Protein AF-A0A7S4D0J2-F1 (afdb_monomer_lite)

Sequence (202 aa):
MDMAGRRLRAVDLTTAPYPGFPTDLQPLFVLLNAVANGAGAITDTIFKDRFQVVPELQKMGADAVFDGAATVRVTGGTLSAACVSARDLRGAASLVIAACVATGVTTVTGLEHLHRGYGNFFECLSALGAQFAWVTHLETLGPPAAKCRGLPLQALLGKAEQCNGCAGRCRECGPGKWCDVRSGSVCGVTSMGRSPMDYCSL

Organism: NCBI:txid73025

Secondary structure (DSSP, 8-state):
---TT---B---EEB-STTSB-GGGHHHHHHHHHHSBSEEEEE-SS-GGG-THHHHHHHTT-EEEEETTTEEEEE----B--EEE--SHHHHHHHHHHHHHSBS--EEE-GGGGGGT-TTHHHHHHHTT---EEES-GGGSPSPGGG-SS--HHHHHTTTTS--SS----TTS-TT-----S-SS----------TT-EEE-

Foldseek 3Di:
DDCPPHFAAQEEAEADPPVGDHPLCQLQSLLSQQAGAAKYKYFYPPDQQPVPLVVQQVQQVWDWDDPPRGMIMTHYDAGAADEGEDDAQSSLLNVLVSQQRHDAKHKYHPCLRPVVPDDCSVVVVVVVPRDKDWDQDPVVDDDGPPPPPDDDPVVVVVVPPPDDDDDDDDPVDPPDDDDDPPDVDDPDDDDDDDDSRIIMMD

Radius of gyration: 20.65 Å; chains: 1; bounding box: 46×50×58 Å

pLDDT: mean 72.64, std 26.46, range [24.52, 97.12]

Structure (mmCIF, N/CA/C/O backbone):
data_AF-A0A7S4D0J2-F1
#
_entry.id   AF-A0A7S4D0J2-F1
#
loop_
_atom_site.group_PDB
_atom_site.id
_atom_site.type_symbol
_atom_site.label_atom_id
_atom_site.label_alt_id
_atom_site.label_comp_id
_atom_site.label_asym_id
_atom_site.label_entity_id
_atom_site.label_seq_id
_atom_site.pdbx_PDB_ins_code
_atom_site.Cartn_x
_atom_site.Cartn_y
_atom_site.Cartn_z
_atom_site.occupancy
_atom_site.B_iso_or_equiv
_atom_site.auth_seq_id
_atom_site.auth_comp_id
_atom_site.auth_asym_id
_atom_site.auth_atom_id
_atom_site.pdbx_PDB_model_num
ATOM 1 N N . MET A 1 1 ? -10.064 -19.314 -6.275 1.00 47.72 1 MET A N 1
ATOM 2 C CA . MET A 1 1 ? -9.220 -19.480 -5.074 1.00 47.72 1 MET A CA 1
ATOM 3 C C . MET A 1 1 ? -10.028 -18.999 -3.888 1.00 47.72 1 MET A C 1
ATOM 5 O O . MET A 1 1 ? -10.403 -17.837 -3.889 1.00 47.72 1 MET A O 1
ATOM 9 N N . ASP A 1 2 ? -10.344 -19.882 -2.944 1.00 63.34 2 ASP A N 1
ATOM 10 C CA . ASP A 1 2 ? -10.988 -19.497 -1.687 1.00 63.34 2 ASP A CA 1
ATOM 11 C C . ASP A 1 2 ? -9.905 -19.114 -0.664 1.00 63.34 2 ASP A C 1
ATOM 13 O O . ASP A 1 2 ? -8.988 -19.898 -0.393 1.00 63.34 2 ASP A O 1
ATOM 17 N N . MET A 1 3 ? -9.975 -17.880 -0.169 1.00 76.56 3 MET A N 1
ATOM 18 C CA . MET A 1 3 ? -9.058 -17.317 0.828 1.00 76.56 3 MET A CA 1
ATOM 19 C C . MET A 1 3 ? -9.707 -17.212 2.215 1.00 76.56 3 MET A C 1
ATOM 21 O O . MET A 1 3 ? -9.085 -16.682 3.137 1.00 76.56 3 MET A O 1
ATOM 25 N N . ALA A 1 4 ? -10.928 -17.732 2.394 1.00 75.00 4 ALA A N 1
ATOM 26 C CA . ALA A 1 4 ? -11.619 -17.722 3.674 1.00 75.00 4 ALA A CA 1
ATOM 27 C C . ALA A 1 4 ? -10.778 -18.409 4.765 1.00 75.00 4 ALA A C 1
ATOM 29 O O . ALA A 1 4 ? -10.304 -19.536 4.613 1.00 75.00 4 ALA A O 1
ATOM 30 N N . GLY A 1 5 ? -10.546 -17.694 5.871 1.00 76.31 5 GLY A N 1
ATOM 31 C CA . GLY A 1 5 ? -9.776 -18.187 7.018 1.00 76.31 5 GLY A CA 1
ATOM 32 C C . GLY A 1 5 ? -8.262 -18.315 6.798 1.00 76.31 5 GLY A C 1
ATOM 33 O O . GLY A 1 5 ? -7.563 -18.794 7.690 1.00 76.31 5 GLY A O 1
ATOM 34 N N . ARG A 1 6 ? -7.723 -17.887 5.648 1.00 84.50 6 ARG A N 1
ATOM 35 C CA . ARG A 1 6 ? -6.283 -17.942 5.353 1.00 84.50 6 ARG A CA 1
ATOM 36 C C . ARG A 1 6 ? -5.659 -16.558 5.452 1.00 84.50 6 ARG A C 1
ATOM 38 O O . ARG A 1 6 ? -6.189 -15.588 4.923 1.00 84.50 6 ARG A O 1
ATOM 45 N N . ARG A 1 7 ? -4.487 -16.474 6.085 1.00 84.94 7 ARG A N 1
ATOM 46 C CA . ARG A 1 7 ? -3.666 -15.260 6.033 1.00 84.94 7 ARG A CA 1
ATOM 47 C C . ARG A 1 7 ? -2.856 -15.218 4.744 1.00 84.94 7 ARG A C 1
ATOM 49 O O . ARG A 1 7 ? -2.325 -16.239 4.304 1.00 84.94 7 ARG A O 1
ATOM 56 N N . LEU A 1 8 ? -2.753 -14.022 4.175 1.00 90.56 8 LEU A N 1
ATOM 57 C CA . LEU A 1 8 ? -1.869 -13.734 3.053 1.00 90.56 8 LEU A CA 1
ATOM 58 C C . LEU A 1 8 ? -0.417 -14.041 3.438 1.00 90.56 8 LEU A C 1
ATOM 60 O O . LEU A 1 8 ? -0.049 -13.957 4.609 1.00 90.56 8 LEU A O 1
ATOM 64 N N . ARG A 1 9 ? 0.409 -14.402 2.457 1.00 93.31 9 ARG A N 1
ATOM 65 C CA . ARG A 1 9 ? 1.858 -14.558 2.630 1.00 93.31 9 ARG A CA 1
ATOM 66 C C . ARG A 1 9 ? 2.552 -13.448 1.864 1.00 93.31 9 ARG A C 1
ATOM 68 O O . ARG A 1 9 ? 2.136 -13.154 0.745 1.00 93.31 9 ARG A O 1
ATOM 75 N N . ALA A 1 10 ? 3.558 -12.841 2.485 1.00 96.06 10 ALA A N 1
ATOM 76 C CA . ALA A 1 10 ? 4.364 -11.831 1.825 1.00 96.06 10 ALA A CA 1
ATOM 77 C C . ALA A 1 10 ? 5.091 -12.453 0.625 1.00 96.06 10 ALA A C 1
ATOM 79 O O . ALA A 1 10 ? 5.428 -13.642 0.638 1.00 96.06 10 ALA A O 1
ATOM 80 N N . VAL A 1 11 ? 5.283 -11.654 -0.420 1.00 95.88 11 VAL A N 1
ATOM 81 C CA . VAL A 1 11 ? 5.904 -12.085 -1.674 1.00 95.88 11 VAL A CA 1
ATOM 82 C C . VAL A 1 11 ? 7.055 -11.168 -2.049 1.00 95.88 11 VAL A C 1
ATOM 84 O O . VAL A 1 11 ? 6.982 -9.952 -1.848 1.00 95.88 11 VAL A O 1
ATOM 87 N N . ASP A 1 12 ? 8.088 -11.766 -2.635 1.00 96.31 12 ASP A N 1
ATOM 88 C CA . ASP A 1 12 ? 9.162 -11.040 -3.298 1.00 96.31 12 ASP A CA 1
ATOM 89 C C . ASP A 1 12 ? 8.789 -10.794 -4.754 1.00 96.31 12 ASP A C 1
ATOM 91 O O . ASP A 1 12 ? 8.298 -11.692 -5.447 1.00 96.31 12 ASP A O 1
ATOM 95 N N . LEU A 1 13 ? 8.991 -9.565 -5.219 1.00 94.38 13 LEU A N 1
ATOM 96 C CA . LEU A 1 13 ? 8.503 -9.151 -6.518 1.00 94.38 13 LEU A CA 1
ATOM 97 C C . LEU A 1 13 ? 9.450 -8.157 -7.186 1.00 94.38 13 LEU A C 1
ATOM 99 O O . LEU A 1 13 ? 9.766 -7.114 -6.624 1.00 94.38 13 LEU A O 1
ATOM 103 N N . THR A 1 14 ? 9.823 -8.441 -8.433 1.00 94.94 14 THR A N 1
ATOM 104 C CA . THR A 1 14 ? 10.629 -7.538 -9.262 1.00 94.94 14 THR A CA 1
ATOM 105 C C . THR A 1 14 ? 9.840 -7.135 -10.502 1.00 94.94 14 THR A C 1
ATOM 107 O O . THR A 1 14 ? 9.379 -8.000 -11.251 1.00 94.94 14 THR A O 1
ATOM 110 N N . THR A 1 15 ? 9.664 -5.832 -10.727 1.00 93.94 15 THR A N 1
ATOM 111 C CA . THR A 1 15 ? 9.006 -5.324 -11.941 1.00 93.94 15 THR A CA 1
ATOM 112 C C . THR A 1 15 ? 9.911 -5.529 -13.155 1.00 93.94 15 THR A C 1
ATOM 114 O O . THR A 1 15 ? 11.139 -5.487 -13.045 1.00 93.94 15 THR A O 1
ATOM 117 N N . ALA A 1 16 ? 9.314 -5.755 -14.322 1.00 93.56 16 ALA A N 1
ATOM 118 C CA . ALA A 1 16 ? 10.038 -5.895 -15.582 1.00 93.56 16 ALA A CA 1
ATOM 119 C C . ALA A 1 16 ? 9.147 -5.482 -16.768 1.00 93.56 16 ALA A C 1
ATOM 121 O O . ALA A 1 16 ? 7.920 -5.463 -16.627 1.00 93.56 16 ALA A O 1
ATOM 122 N N . PRO A 1 17 ? 9.724 -5.155 -17.943 1.00 92.75 17 PRO A N 1
ATOM 123 C CA . PRO A 1 17 ? 8.934 -4.890 -19.141 1.00 92.75 17 PRO A CA 1
ATOM 124 C C . PRO A 1 17 ? 8.069 -6.097 -19.507 1.00 92.75 17 PRO A C 1
ATOM 126 O O . PRO A 1 17 ? 8.414 -7.234 -19.178 1.00 92.75 17 PRO A O 1
ATOM 129 N N . TYR A 1 18 ? 6.967 -5.858 -20.220 1.00 90.38 18 TYR A N 1
ATOM 130 C CA . TYR A 1 18 ? 6.083 -6.925 -20.692 1.00 90.38 18 TYR A CA 1
ATOM 131 C C . TYR A 1 18 ? 6.890 -8.027 -21.411 1.00 90.38 18 TYR A C 1
ATOM 133 O O . TYR A 1 18 ? 7.702 -7.690 -22.278 1.00 90.38 18 TYR A O 1
ATOM 141 N N . PRO A 1 19 ? 6.706 -9.322 -21.073 1.00 92.38 19 PRO A N 1
ATOM 142 C CA . PRO A 1 19 ? 5.615 -9.942 -20.296 1.00 92.38 19 PRO A CA 1
ATOM 143 C C . PRO A 1 19 ? 5.847 -10.050 -18.774 1.00 92.38 19 PRO A C 1
ATOM 145 O O . PRO A 1 19 ? 5.134 -10.784 -18.092 1.00 92.38 19 PRO A O 1
ATOM 148 N N . GLY A 1 20 ? 6.854 -9.360 -18.240 1.00 92.12 20 GLY A N 1
ATOM 149 C CA . GLY A 1 20 ? 7.156 -9.321 -16.813 1.00 92.12 20 GLY A CA 1
ATOM 150 C C . GLY A 1 20 ? 6.121 -8.570 -15.970 1.00 92.12 20 GLY A C 1
ATOM 151 O O . GLY A 1 20 ? 5.089 -8.105 -16.459 1.00 92.12 20 GLY A O 1
ATOM 152 N N . PHE A 1 21 ? 6.393 -8.461 -14.667 1.00 92.81 21 PHE A N 1
ATOM 153 C CA . PHE A 1 21 ? 5.438 -7.863 -13.742 1.00 92.81 21 PHE A CA 1
ATOM 154 C C . PHE A 1 21 ? 5.325 -6.338 -13.931 1.00 92.81 21 PHE A C 1
ATOM 156 O O . PHE A 1 21 ? 6.346 -5.641 -13.900 1.00 92.81 21 PHE A O 1
ATOM 163 N N . PRO A 1 22 ? 4.103 -5.790 -14.066 1.00 92.88 22 PRO A N 1
ATOM 164 C CA . PRO A 1 22 ? 3.905 -4.376 -14.351 1.00 92.88 22 PRO A CA 1
ATOM 165 C C . PRO A 1 22 ? 4.163 -3.489 -13.126 1.00 92.88 22 PRO A C 1
ATOM 167 O O . PRO A 1 22 ? 3.576 -3.675 -12.060 1.00 92.88 22 PRO A O 1
ATOM 170 N N . THR A 1 23 ? 4.954 -2.433 -13.322 1.00 90.69 23 THR A N 1
ATOM 171 C CA . THR A 1 23 ? 5.187 -1.356 -12.333 1.00 90.69 23 THR A CA 1
ATOM 172 C C . THR A 1 23 ? 3.888 -0.726 -11.804 1.00 90.69 23 THR A C 1
ATOM 174 O O . THR A 1 23 ? 3.823 -0.299 -10.659 1.00 90.69 23 THR A O 1
ATOM 177 N N . ASP A 1 24 ? 2.797 -0.728 -12.576 1.00 90.94 24 ASP A N 1
ATOM 178 C CA . ASP A 1 24 ? 1.524 -0.138 -12.140 1.00 90.94 24 ASP A CA 1
ATOM 179 C C . ASP A 1 24 ? 0.846 -0.872 -10.977 1.00 90.94 24 ASP A C 1
ATOM 181 O O . ASP A 1 24 ? 0.039 -0.270 -10.267 1.00 90.94 24 ASP A O 1
ATOM 185 N N . LEU A 1 25 ? 1.145 -2.160 -10.784 1.00 92.00 25 LEU A N 1
ATOM 186 C CA . LEU A 1 25 ? 0.567 -2.961 -9.702 1.00 92.00 25 LEU A CA 1
ATOM 187 C C . LEU A 1 25 ? 1.423 -2.943 -8.432 1.00 92.00 25 LEU A C 1
ATOM 189 O O . LEU A 1 25 ? 0.946 -3.356 -7.377 1.00 92.00 25 LEU A O 1
ATOM 193 N N . GLN A 1 26 ? 2.653 -2.434 -8.502 1.00 93.38 26 GLN A N 1
ATOM 194 C CA . GLN A 1 26 ? 3.587 -2.404 -7.378 1.00 93.38 26 GLN A CA 1
ATOM 195 C C . GLN A 1 26 ? 2.991 -1.778 -6.094 1.00 93.38 26 GLN A C 1
ATOM 197 O O . GLN A 1 26 ? 3.134 -2.408 -5.043 1.00 93.38 26 GLN A O 1
ATOM 202 N N . PRO A 1 27 ? 2.267 -0.634 -6.122 1.00 93.62 27 PRO A N 1
ATOM 203 C CA . PRO A 1 27 ? 1.702 -0.036 -4.906 1.00 93.62 27 PRO A CA 1
ATOM 204 C C . PRO A 1 27 ? 0.732 -0.962 -4.161 1.00 93.62 27 PRO A C 1
ATOM 206 O O . PRO A 1 27 ? 0.767 -1.048 -2.936 1.00 93.62 27 PRO A O 1
ATOM 209 N N . LEU A 1 28 ? -0.081 -1.720 -4.903 1.00 94.62 28 LEU A N 1
ATOM 210 C CA . LEU A 1 28 ? -1.038 -2.671 -4.332 1.00 94.62 28 LEU A CA 1
ATOM 211 C C . LEU A 1 28 ? -0.334 -3.862 -3.676 1.00 94.62 28 LEU A C 1
ATOM 213 O O . LEU A 1 28 ? -0.792 -4.355 -2.649 1.00 94.62 28 LEU A O 1
ATOM 217 N N . PHE A 1 29 ? 0.791 -4.311 -4.235 1.00 95.38 29 PHE A N 1
ATOM 218 C CA . PHE A 1 29 ? 1.585 -5.390 -3.645 1.00 95.38 29 PHE A CA 1
ATOM 219 C C . PHE A 1 29 ? 2.370 -4.933 -2.411 1.00 95.38 29 PHE A C 1
ATOM 221 O O . PHE A 1 29 ? 2.554 -5.725 -1.490 1.00 95.38 29 PHE A O 1
ATOM 228 N N . VAL A 1 30 ? 2.769 -3.658 -2.334 1.00 95.75 30 VAL A N 1
ATOM 229 C CA . VAL A 1 30 ? 3.326 -3.087 -1.093 1.00 95.75 30 VAL A CA 1
ATOM 230 C C . VAL A 1 30 ? 2.293 -3.163 0.023 1.00 95.75 30 VAL A C 1
ATOM 232 O O . VAL A 1 30 ? 2.606 -3.653 1.107 1.00 95.75 30 VAL A O 1
ATOM 235 N N . LEU A 1 31 ? 1.054 -2.744 -0.250 1.00 96.31 31 LEU A N 1
ATOM 236 C CA . LEU A 1 31 ? -0.041 -2.891 0.705 1.00 96.31 31 LEU A CA 1
ATOM 237 C C . LEU A 1 31 ? -0.292 -4.360 1.062 1.00 96.31 31 LEU A C 1
ATOM 239 O O . LEU A 1 31 ? -0.436 -4.681 2.238 1.00 96.31 31 LEU A O 1
ATOM 243 N N . LEU A 1 32 ? -0.325 -5.251 0.066 1.00 95.62 32 LEU A N 1
ATOM 244 C CA . LEU A 1 32 ? -0.504 -6.686 0.286 1.00 95.62 32 LEU A CA 1
ATOM 245 C C . LEU A 1 32 ? 0.532 -7.220 1.281 1.00 95.62 32 LEU A C 1
ATOM 247 O O . LEU A 1 32 ? 0.157 -7.866 2.257 1.00 95.62 32 LEU A O 1
ATOM 251 N N . ASN A 1 33 ? 1.815 -6.915 1.066 1.00 96.62 33 ASN A N 1
ATOM 252 C CA . ASN A 1 33 ? 2.892 -7.330 1.960 1.00 96.62 33 ASN A CA 1
ATOM 253 C C . ASN A 1 33 ? 2.751 -6.705 3.355 1.00 96.62 33 ASN A C 1
ATOM 255 O O . ASN A 1 33 ? 3.005 -7.395 4.337 1.00 96.62 33 ASN A O 1
ATOM 259 N N . ALA A 1 34 ? 2.275 -5.459 3.461 1.00 96.44 34 ALA A N 1
ATOM 260 C CA . ALA A 1 34 ? 2.066 -4.781 4.743 1.00 96.44 34 ALA A CA 1
ATOM 261 C C . ALA A 1 34 ? 1.002 -5.453 5.632 1.00 96.44 34 ALA A C 1
ATOM 263 O O . ALA A 1 34 ? 1.059 -5.318 6.852 1.00 96.44 34 ALA A O 1
ATOM 264 N N . VAL A 1 35 ? 0.056 -6.199 5.049 1.00 94.69 35 VAL A N 1
ATOM 265 C CA . VAL A 1 35 ? -0.995 -6.934 5.786 1.00 94.69 35 VAL A CA 1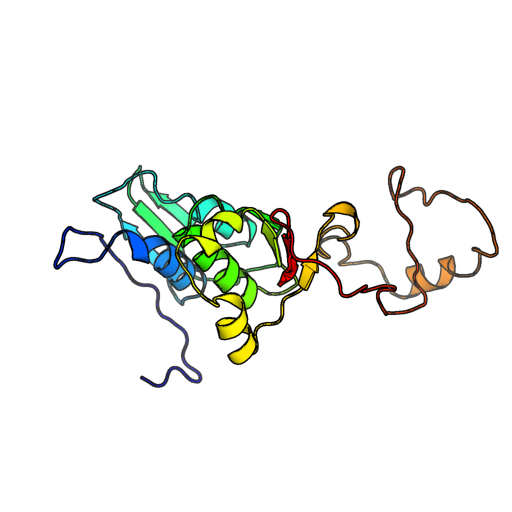
ATOM 266 C C . VAL A 1 35 ? -0.811 -8.457 5.765 1.00 94.69 35 VAL A C 1
ATOM 268 O O . VAL A 1 35 ? -1.617 -9.199 6.334 1.00 94.69 35 VAL A O 1
ATOM 271 N N . ALA A 1 36 ? 0.225 -8.952 5.085 1.00 94.69 36 ALA A N 1
ATOM 272 C CA . ALA A 1 36 ? 0.499 -10.377 4.952 1.00 94.69 36 ALA A CA 1
ATOM 273 C C . ALA A 1 36 ? 1.259 -10.952 6.159 1.00 94.69 36 ALA A C 1
ATOM 275 O O . ALA A 1 36 ? 1.584 -10.265 7.117 1.00 94.69 36 ALA A O 1
ATOM 276 N N . ASN A 1 37 ? 1.517 -12.258 6.145 1.00 94.12 37 ASN A N 1
ATOM 277 C CA . ASN A 1 37 ? 2.418 -12.915 7.083 1.00 94.12 37 ASN A CA 1
ATOM 278 C C . ASN A 1 37 ? 3.825 -13.025 6.477 1.00 94.12 37 ASN A C 1
ATOM 280 O O . ASN A 1 37 ? 3.965 -13.478 5.336 1.00 94.12 37 ASN A O 1
ATOM 284 N N . GLY A 1 38 ? 4.845 -12.688 7.264 1.00 94.56 38 GLY A N 1
ATOM 285 C CA . GLY A 1 38 ? 6.250 -12.690 6.858 1.00 94.56 38 GLY A CA 1
ATOM 286 C C . GLY A 1 38 ? 6.730 -11.334 6.343 1.00 94.56 38 GLY A C 1
ATOM 287 O O . GLY A 1 38 ? 6.059 -10.318 6.508 1.00 94.56 38 GLY A O 1
ATOM 288 N N . ALA A 1 39 ? 7.906 -11.336 5.724 1.00 95.69 39 ALA A N 1
ATOM 289 C CA . ALA A 1 39 ? 8.491 -10.174 5.067 1.00 95.69 39 ALA A CA 1
ATOM 290 C C . ALA A 1 39 ? 8.664 -10.461 3.574 1.00 95.69 39 ALA A C 1
ATOM 292 O O . ALA A 1 39 ? 8.904 -11.607 3.193 1.00 95.69 39 ALA A O 1
ATOM 293 N N . GLY A 1 40 ? 8.536 -9.426 2.751 1.00 96.12 40 GLY A N 1
ATOM 294 C CA . GLY A 1 40 ? 8.759 -9.499 1.310 1.00 96.12 40 GLY A CA 1
ATOM 295 C C . GLY A 1 40 ? 9.420 -8.230 0.789 1.00 96.12 40 GLY A C 1
ATOM 296 O O . GLY A 1 40 ? 9.319 -7.162 1.399 1.00 96.12 40 GLY A O 1
ATOM 297 N N . ALA A 1 41 ? 10.107 -8.340 -0.336 1.00 96.06 41 ALA A N 1
ATOM 298 C CA . ALA A 1 41 ? 10.788 -7.242 -0.999 1.00 96.06 41 ALA A CA 1
ATOM 299 C C . ALA A 1 41 ? 10.143 -6.945 -2.351 1.00 96.06 41 ALA A C 1
ATOM 301 O O . ALA A 1 41 ? 9.886 -7.847 -3.143 1.00 96.06 41 ALA A O 1
ATOM 302 N N . ILE A 1 42 ? 9.906 -5.668 -2.637 1.00 95.62 42 ILE A N 1
ATOM 303 C CA . ILE A 1 42 ? 9.412 -5.235 -3.939 1.00 95.62 42 ILE A CA 1
ATOM 304 C C . ILE A 1 42 ? 10.441 -4.316 -4.576 1.00 95.62 42 ILE A C 1
ATOM 306 O O . ILE A 1 42 ? 10.749 -3.260 -4.026 1.00 95.62 42 ILE A O 1
ATOM 310 N N . THR A 1 43 ? 10.952 -4.719 -5.735 1.00 94.75 43 THR A N 1
ATOM 311 C CA . THR A 1 43 ? 11.957 -3.998 -6.516 1.00 94.75 43 THR A CA 1
ATOM 312 C C . THR A 1 43 ? 11.340 -3.478 -7.810 1.00 94.75 43 THR A C 1
ATOM 314 O O . THR A 1 43 ? 10.883 -4.266 -8.639 1.00 94.75 43 THR A O 1
ATOM 317 N N . ASP A 1 44 ? 11.354 -2.161 -8.021 1.00 92.50 44 ASP A N 1
ATOM 318 C CA . ASP A 1 44 ? 10.948 -1.551 -9.288 1.00 92.50 44 ASP A CA 1
ATOM 319 C C . ASP A 1 44 ? 12.168 -1.232 -10.168 1.00 92.50 44 ASP A C 1
ATOM 321 O O . ASP A 1 44 ? 12.976 -0.354 -9.858 1.00 92.50 44 ASP A O 1
ATOM 325 N N . THR A 1 45 ? 12.313 -1.951 -11.284 1.00 89.50 45 THR A N 1
ATOM 326 C CA . THR A 1 45 ? 13.406 -1.742 -12.246 1.00 89.50 45 THR A CA 1
ATOM 327 C C . THR A 1 45 ? 13.099 -0.671 -13.293 1.00 89.50 45 THR A C 1
ATOM 329 O O . THR A 1 45 ? 14.024 -0.192 -13.951 1.00 89.50 45 THR A O 1
ATOM 332 N N . ILE A 1 46 ? 11.830 -0.271 -13.435 1.00 87.69 46 ILE A N 1
ATOM 333 C CA . ILE A 1 46 ? 11.364 0.663 -14.466 1.00 87.69 46 ILE A CA 1
ATOM 334 C C . ILE A 1 46 ? 11.317 2.090 -13.915 1.00 87.69 46 ILE A C 1
ATOM 336 O O . ILE A 1 46 ? 11.886 2.998 -14.518 1.00 87.69 46 ILE A O 1
ATOM 340 N N . PHE A 1 47 ? 10.684 2.290 -12.754 1.00 81.06 47 PHE A N 1
ATOM 341 C CA . PHE A 1 47 ? 10.529 3.607 -12.126 1.00 81.06 47 PHE A CA 1
ATOM 342 C C . PHE A 1 47 ? 10.946 3.577 -10.657 1.00 81.06 47 PHE A C 1
ATOM 344 O O . PHE A 1 47 ? 10.181 3.191 -9.779 1.00 81.06 47 PHE A O 1
ATOM 351 N N . LYS A 1 48 ? 12.165 4.044 -10.384 1.00 72.50 48 LYS A N 1
ATOM 352 C CA . LYS A 1 48 ? 12.771 3.966 -9.046 1.00 72.50 48 LYS A CA 1
ATOM 353 C C . LYS A 1 48 ? 12.085 4.891 -8.026 1.00 72.50 48 LYS A C 1
ATOM 355 O O . LYS A 1 48 ? 11.895 4.506 -6.882 1.00 72.50 48 LYS A O 1
ATOM 360 N N . ASP A 1 49 ? 11.585 6.050 -8.454 1.00 75.06 49 ASP A N 1
ATOM 361 C CA . ASP A 1 49 ? 10.990 7.058 -7.554 1.00 75.06 49 ASP A CA 1
ATOM 362 C C . ASP A 1 49 ? 9.480 6.866 -7.274 1.00 75.06 49 ASP A C 1
ATOM 364 O O . ASP A 1 49 ? 8.807 7.767 -6.758 1.00 75.06 49 ASP A O 1
ATOM 368 N N . ARG A 1 50 ? 8.910 5.696 -7.610 1.00 80.00 50 ARG A N 1
ATOM 369 C CA . ARG A 1 50 ? 7.451 5.460 -7.604 1.00 80.00 50 ARG A CA 1
ATOM 370 C C . ARG A 1 50 ? 6.874 4.965 -6.270 1.00 80.00 50 ARG A C 1
ATOM 372 O O . ARG A 1 50 ? 5.664 4.826 -6.126 1.00 80.00 50 ARG A O 1
ATOM 379 N N . PHE A 1 51 ? 7.699 4.791 -5.244 1.00 85.81 51 PHE A N 1
ATOM 380 C CA . PHE A 1 51 ? 7.277 4.323 -3.917 1.00 85.81 51 PHE A CA 1
ATOM 381 C C . PHE A 1 51 ? 6.630 5.412 -3.031 1.00 85.81 51 PHE A C 1
ATOM 383 O O . PHE A 1 51 ? 6.762 5.394 -1.809 1.00 85.81 51 PHE A O 1
ATOM 390 N N . GLN A 1 52 ? 5.886 6.354 -3.619 1.00 89.06 52 GLN A N 1
ATOM 391 C CA . GLN A 1 52 ? 5.248 7.470 -2.895 1.00 89.06 52 GLN A CA 1
ATOM 392 C C . GLN A 1 52 ? 4.161 7.016 -1.908 1.00 89.06 52 GLN A C 1
ATOM 394 O O . GLN A 1 52 ? 3.840 7.738 -0.969 1.00 89.06 52 GLN A O 1
ATOM 399 N N . VAL A 1 53 ? 3.621 5.808 -2.092 1.00 92.88 53 VAL A N 1
ATOM 400 C CA . VAL A 1 53 ? 2.652 5.183 -1.179 1.00 92.88 53 VAL A CA 1
ATOM 401 C C . VAL A 1 53 ? 3.289 4.733 0.144 1.00 92.88 53 VAL A C 1
ATOM 403 O O . VAL A 1 53 ? 2.609 4.670 1.166 1.00 92.88 53 VAL A O 1
ATOM 406 N N . VAL A 1 54 ? 4.593 4.428 0.148 1.00 94.69 54 VAL A N 1
ATOM 407 C CA . VAL A 1 54 ? 5.281 3.813 1.296 1.00 94.69 54 VAL A CA 1
ATOM 408 C C . VAL A 1 54 ? 5.270 4.728 2.529 1.00 94.69 54 VAL A C 1
ATOM 410 O O . VAL A 1 54 ? 4.855 4.250 3.584 1.00 94.69 54 VAL A O 1
ATOM 413 N N . PRO A 1 55 ? 5.620 6.029 2.441 1.00 95.00 55 PRO A N 1
ATOM 414 C CA . PRO A 1 55 ? 5.552 6.928 3.595 1.00 95.00 55 PRO A CA 1
ATOM 415 C C . PRO A 1 55 ? 4.149 7.061 4.198 1.00 95.00 55 PRO A C 1
ATOM 417 O O . PRO A 1 55 ? 4.001 7.220 5.406 1.00 95.00 55 PRO A O 1
ATOM 420 N N . GLU A 1 56 ? 3.103 6.990 3.376 1.00 95.56 56 GLU A N 1
ATOM 421 C CA . GLU A 1 56 ? 1.719 7.080 3.847 1.00 95.56 56 GLU A CA 1
ATOM 422 C C . GLU A 1 56 ? 1.279 5.783 4.543 1.00 95.56 56 GLU A C 1
ATOM 424 O O . GLU A 1 56 ? 0.646 5.834 5.595 1.00 95.56 56 GLU A O 1
ATOM 429 N N . LEU A 1 57 ? 1.700 4.619 4.039 1.00 95.69 57 LEU A N 1
ATOM 430 C CA . LEU A 1 57 ? 1.500 3.341 4.730 1.00 95.69 57 LEU A CA 1
ATOM 431 C C . LEU A 1 57 ? 2.285 3.270 6.049 1.00 95.69 57 LEU A C 1
ATOM 433 O O . LEU A 1 57 ? 1.771 2.748 7.037 1.00 95.69 57 LEU A O 1
ATOM 437 N N . GLN A 1 58 ? 3.490 3.845 6.110 1.00 96.06 58 GLN A N 1
ATOM 438 C CA . GLN A 1 58 ? 4.251 3.968 7.359 1.00 96.06 58 GLN A CA 1
ATOM 439 C C . GLN A 1 58 ? 3.495 4.803 8.407 1.00 96.06 58 GLN A C 1
ATOM 441 O O . GLN A 1 58 ? 3.491 4.435 9.580 1.00 96.06 58 GLN A O 1
ATOM 446 N N . LYS A 1 59 ? 2.778 5.871 8.014 1.00 95.44 59 LYS A N 1
ATOM 447 C CA . LYS A 1 59 ? 1.899 6.625 8.940 1.00 95.44 59 LYS A CA 1
ATOM 448 C C . LYS A 1 59 ? 0.770 5.768 9.509 1.00 95.44 59 LYS A C 1
ATOM 450 O O . LYS A 1 59 ? 0.342 6.006 10.634 1.00 95.44 59 LYS A O 1
ATOM 455 N N . MET A 1 60 ? 0.302 4.781 8.747 1.00 96.06 60 MET A N 1
ATOM 456 C CA . MET A 1 60 ? -0.693 3.799 9.189 1.00 96.06 60 MET A CA 1
ATOM 457 C C . MET A 1 60 ? -0.079 2.677 10.045 1.00 96.06 60 MET A C 1
ATOM 459 O O . MET A 1 60 ? -0.812 1.826 10.549 1.00 96.06 60 MET A O 1
ATOM 463 N N . GLY A 1 61 ? 1.242 2.670 10.247 1.00 93.81 61 GLY A N 1
ATOM 464 C CA . GLY A 1 61 ? 1.954 1.686 11.063 1.00 93.81 61 GLY A CA 1
ATOM 465 C C . GLY A 1 61 ? 2.553 0.514 10.284 1.00 93.81 61 GLY A C 1
ATOM 466 O O . GLY A 1 61 ? 2.937 -0.473 10.906 1.00 93.81 61 GLY A O 1
ATOM 467 N N . ALA A 1 62 ? 2.639 0.590 8.951 1.00 96.25 62 ALA A N 1
ATOM 468 C CA . ALA A 1 62 ? 3.337 -0.425 8.164 1.00 96.25 62 ALA A CA 1
ATOM 469 C C . ALA A 1 62 ? 4.849 -0.413 8.453 1.00 96.25 62 ALA A C 1
ATOM 471 O O . ALA A 1 62 ? 5.483 0.646 8.409 1.00 96.25 62 ALA A O 1
ATOM 472 N N . ASP A 1 63 ? 5.435 -1.592 8.674 1.00 96.25 63 ASP A N 1
ATOM 473 C CA . ASP A 1 63 ? 6.889 -1.764 8.720 1.00 96.25 63 ASP A CA 1
ATOM 474 C C . ASP A 1 63 ? 7.418 -1.902 7.290 1.00 96.25 63 ASP A C 1
ATOM 476 O O . ASP A 1 63 ? 7.344 -2.965 6.672 1.00 96.25 63 ASP A O 1
ATOM 480 N N . ALA A 1 64 ? 7.891 -0.789 6.738 1.00 95.88 64 ALA A N 1
ATOM 481 C CA . ALA A 1 64 ? 8.462 -0.726 5.404 1.00 95.88 64 ALA A CA 1
ATOM 482 C C . ALA A 1 64 ? 9.789 0.031 5.439 1.00 95.88 64 ALA A C 1
ATOM 484 O O . ALA A 1 64 ? 9.869 1.124 5.997 1.00 95.88 64 ALA A O 1
ATOM 485 N N . VAL A 1 65 ? 10.823 -0.523 4.816 1.00 95.44 65 VAL A N 1
ATOM 486 C CA . VAL A 1 65 ? 12.174 0.040 4.789 1.00 95.44 65 VAL A CA 1
ATOM 487 C C . VAL A 1 65 ? 12.676 0.065 3.354 1.00 95.44 65 VAL A C 1
ATOM 489 O O . VAL A 1 65 ? 12.626 -0.937 2.641 1.00 95.44 65 VAL A O 1
ATOM 492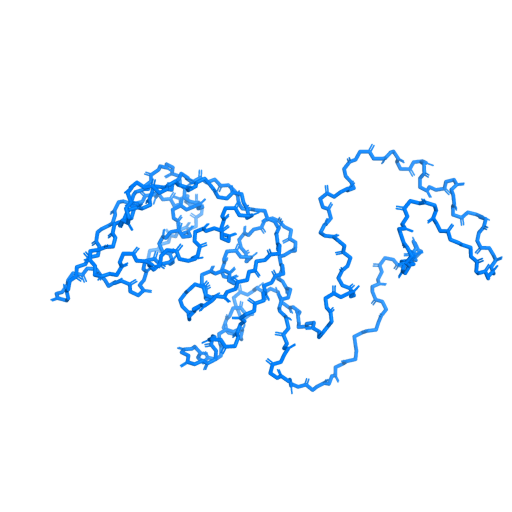 N N . PHE A 1 66 ? 13.182 1.218 2.931 1.00 94.50 66 PHE A N 1
ATOM 493 C CA . PHE A 1 66 ? 13.839 1.358 1.638 1.00 94.50 66 PHE A CA 1
ATOM 494 C C . PHE A 1 66 ? 15.201 0.658 1.649 1.00 94.50 66 PHE A C 1
ATOM 496 O O . PHE A 1 66 ? 16.036 0.922 2.513 1.00 94.50 66 PHE A O 1
ATOM 503 N N . ASP A 1 67 ? 15.424 -0.218 0.674 1.00 91.12 67 ASP A N 1
ATOM 504 C CA . ASP A 1 67 ? 16.699 -0.879 0.407 1.00 91.12 67 ASP A CA 1
ATOM 505 C C . ASP A 1 67 ? 17.296 -0.314 -0.887 1.00 91.12 67 ASP A C 1
ATOM 507 O O . ASP A 1 67 ? 17.072 -0.809 -1.994 1.00 91.12 67 ASP A O 1
ATOM 511 N N . GLY A 1 68 ? 18.005 0.805 -0.754 1.00 87.19 68 GLY A N 1
ATOM 512 C CA . GLY A 1 68 ? 18.433 1.607 -1.897 1.00 87.19 68 GLY A CA 1
ATOM 513 C C . GLY A 1 68 ? 17.268 2.348 -2.564 1.00 87.19 68 GLY A C 1
ATOM 514 O O . GLY A 1 68 ? 16.215 2.560 -1.970 1.00 87.19 68 GLY A O 1
ATOM 515 N N . ALA A 1 69 ? 17.474 2.783 -3.809 1.00 82.06 69 ALA A N 1
ATOM 516 C CA . ALA A 1 69 ? 16.514 3.641 -4.511 1.00 82.06 69 ALA A CA 1
ATOM 517 C C . ALA A 1 69 ? 15.348 2.880 -5.163 1.00 82.06 69 ALA A C 1
ATOM 519 O O . ALA A 1 69 ? 14.336 3.484 -5.484 1.00 82.06 69 ALA A O 1
ATOM 520 N N . ALA A 1 70 ? 15.503 1.580 -5.419 1.00 89.25 70 ALA A N 1
ATOM 521 C CA . ALA A 1 70 ? 14.582 0.813 -6.259 1.00 89.25 70 ALA A CA 1
ATOM 522 C C . ALA A 1 70 ? 13.820 -0.281 -5.503 1.00 89.25 70 ALA A C 1
ATOM 524 O O . ALA A 1 70 ? 12.921 -0.881 -6.081 1.00 89.25 70 ALA A O 1
ATOM 525 N N . THR A 1 71 ? 14.175 -0.565 -4.248 1.00 93.44 71 THR A N 1
ATOM 526 C CA . THR A 1 71 ? 13.606 -1.683 -3.491 1.00 93.44 71 THR A CA 1
ATOM 527 C C . THR A 1 71 ? 13.003 -1.197 -2.185 1.00 93.44 71 THR A C 1
ATOM 529 O O . THR A 1 71 ? 13.596 -0.386 -1.475 1.00 93.44 71 THR A O 1
ATOM 532 N N . VAL A 1 72 ? 11.845 -1.745 -1.831 1.00 95.56 72 VAL A N 1
ATOM 533 C CA . VAL A 1 72 ? 11.254 -1.618 -0.499 1.00 95.56 72 VAL A CA 1
ATOM 534 C C . VAL A 1 72 ? 11.079 -3.005 0.110 1.00 95.56 72 VAL A C 1
ATOM 536 O O . VAL A 1 72 ? 10.490 -3.893 -0.505 1.00 95.56 72 VAL A O 1
ATOM 539 N N . ARG A 1 73 ? 11.598 -3.203 1.320 1.00 96.75 73 ARG A N 1
ATOM 540 C CA . ARG A 1 73 ? 11.277 -4.360 2.159 1.00 96.75 73 ARG A CA 1
ATOM 541 C C . ARG A 1 73 ? 10.088 -4.012 3.033 1.00 96.75 73 ARG A C 1
ATOM 543 O O . ARG A 1 73 ? 10.076 -2.948 3.639 1.00 96.75 73 ARG A O 1
ATOM 550 N N . VAL A 1 74 ? 9.101 -4.895 3.086 1.00 97.12 74 VAL A N 1
ATOM 551 C CA . VAL A 1 74 ? 7.878 -4.710 3.865 1.00 97.12 74 VAL A CA 1
ATOM 552 C C . VAL A 1 74 ? 7.666 -5.940 4.732 1.00 97.12 74 VAL A C 1
ATOM 554 O O . VAL A 1 74 ? 7.592 -7.058 4.216 1.00 97.12 74 VAL A O 1
ATOM 557 N N . THR A 1 75 ? 7.562 -5.728 6.037 1.00 96.38 75 THR A N 1
ATOM 558 C CA . THR A 1 75 ? 7.187 -6.758 7.003 1.00 96.38 75 THR A CA 1
ATOM 559 C C . THR A 1 75 ? 5.704 -6.627 7.298 1.00 96.38 75 THR A C 1
ATOM 561 O O . THR A 1 75 ? 5.194 -5.542 7.581 1.00 96.38 75 THR A O 1
ATOM 564 N N . GLY A 1 76 ? 4.995 -7.744 7.219 1.00 92.94 76 GLY A N 1
ATOM 565 C CA . GLY A 1 76 ? 3.564 -7.765 7.438 1.00 92.94 76 GLY A CA 1
ATOM 566 C C . GLY A 1 76 ? 3.169 -7.549 8.898 1.00 92.94 76 GLY A C 1
ATOM 567 O O . GLY A 1 76 ? 3.826 -8.027 9.826 1.00 92.94 76 GLY A O 1
ATOM 568 N N . GLY A 1 77 ? 2.063 -6.835 9.096 1.00 91.94 77 GLY A N 1
ATOM 569 C CA . GLY A 1 77 ? 1.553 -6.451 10.405 1.00 91.94 77 GLY A CA 1
ATOM 570 C C . GLY A 1 77 ? 0.094 -6.003 10.358 1.00 91.94 77 GLY A C 1
ATOM 571 O O . GLY A 1 77 ? -0.702 -6.471 9.544 1.00 91.94 77 GLY A O 1
ATOM 572 N N . THR A 1 78 ? -0.276 -5.112 11.275 1.00 93.12 78 THR A N 1
ATOM 573 C CA . THR A 1 78 ? -1.613 -4.509 11.342 1.00 93.12 78 THR A CA 1
ATOM 574 C C . THR A 1 78 ? -1.540 -3.030 11.016 1.00 93.12 78 THR A C 1
ATOM 576 O O . THR A 1 78 ? -0.693 -2.328 11.565 1.00 93.12 78 THR A O 1
ATOM 579 N N . LEU A 1 79 ? -2.474 -2.549 10.201 1.00 95.81 79 LEU A N 1
ATOM 580 C CA . LEU A 1 79 ? -2.612 -1.128 9.911 1.00 95.81 79 LEU A CA 1
ATOM 581 C C . LEU A 1 79 ? -3.584 -0.463 10.887 1.00 95.81 79 LEU A C 1
ATOM 583 O O . LEU A 1 79 ? -4.556 -1.063 11.353 1.00 95.81 79 LEU A O 1
ATOM 587 N N . SER A 1 80 ? -3.321 0.802 11.173 1.00 93.81 80 SER A N 1
ATOM 588 C CA . SER A 1 80 ? -4.087 1.642 12.081 1.00 93.81 80 SER A CA 1
ATOM 589 C C . SER A 1 80 ? -4.531 2.926 11.392 1.00 93.81 80 SER A C 1
ATOM 591 O O . SER A 1 80 ? -3.916 3.381 10.426 1.00 93.81 80 SER A O 1
ATOM 593 N N . ALA A 1 81 ? -5.623 3.490 11.898 1.00 92.31 81 ALA A N 1
ATOM 594 C CA . ALA A 1 81 ? -6.174 4.751 11.435 1.00 92.31 81 ALA A CA 1
ATOM 595 C C . ALA A 1 81 ? -5.138 5.884 11.420 1.00 92.31 81 ALA A C 1
ATOM 597 O O . ALA A 1 81 ? -4.507 6.180 12.438 1.00 92.31 81 ALA A O 1
ATOM 598 N N . ALA A 1 82 ? -5.028 6.566 10.281 1.00 92.88 82 ALA A N 1
ATOM 599 C CA . ALA A 1 82 ? -4.178 7.738 10.112 1.00 92.88 82 ALA A CA 1
ATOM 600 C C . ALA A 1 82 ? -4.801 8.751 9.137 1.00 92.88 82 ALA A C 1
ATOM 602 O O . ALA A 1 82 ? -5.777 8.464 8.442 1.00 92.88 82 ALA A O 1
ATOM 603 N N . CYS A 1 83 ? -4.219 9.948 9.076 1.00 92.00 83 CYS A N 1
ATOM 604 C CA . CYS A 1 83 ? -4.485 10.893 7.994 1.00 92.00 83 CYS A CA 1
ATOM 605 C C . CYS A 1 83 ? -3.422 10.699 6.912 1.00 92.00 83 CYS A C 1
ATOM 607 O O . CYS A 1 83 ? -2.240 10.969 7.153 1.00 92.00 83 CYS A O 1
ATOM 609 N N . VAL A 1 84 ? -3.845 10.237 5.739 1.00 93.62 84 VAL A N 1
ATOM 610 C CA . VAL A 1 84 ? -2.964 9.929 4.608 1.00 93.62 84 VAL A CA 1
ATOM 611 C C . VAL A 1 84 ? -3.342 10.743 3.379 1.00 93.62 84 VAL A C 1
ATOM 613 O O . VAL A 1 84 ? -4.497 11.129 3.201 1.00 93.62 84 VAL A O 1
ATOM 616 N N . SER A 1 85 ? -2.357 11.022 2.530 1.00 92.12 85 SER A N 1
ATOM 617 C CA . SER A 1 85 ? -2.542 11.840 1.332 1.00 92.12 85 SER A CA 1
ATOM 618 C C . SER A 1 85 ? -2.025 11.122 0.094 1.00 92.12 85 SER A C 1
ATOM 620 O O . SER A 1 85 ? -0.847 10.777 0.007 1.00 92.12 85 SER A O 1
ATOM 622 N N . ALA A 1 86 ? -2.909 10.895 -0.869 1.00 90.69 86 ALA A N 1
ATOM 623 C CA . ALA A 1 86 ? -2.557 10.306 -2.145 1.00 90.69 86 ALA A CA 1
ATOM 624 C C . ALA A 1 86 ? -1.928 11.342 -3.090 1.00 90.69 86 ALA A C 1
ATOM 626 O O . ALA A 1 86 ? -2.326 12.502 -3.120 1.00 90.69 86 ALA A O 1
ATOM 627 N N . ARG A 1 87 ? -0.933 10.907 -3.873 1.00 87.12 87 ARG A N 1
ATOM 628 C CA . ARG A 1 87 ? -0.211 11.749 -4.853 1.00 87.12 87 ARG A CA 1
ATOM 629 C C . ARG A 1 87 ? -0.265 11.215 -6.280 1.00 87.12 87 ARG A C 1
ATOM 631 O O . ARG A 1 87 ? 0.205 11.862 -7.210 1.00 87.12 87 ARG A O 1
ATOM 638 N N . ASP A 1 88 ? -0.777 10.004 -6.452 1.00 89.06 88 ASP A N 1
ATOM 639 C CA . ASP A 1 88 ? -0.808 9.318 -7.732 1.00 89.06 88 ASP A CA 1
ATOM 640 C C . ASP A 1 88 ? -2.031 8.398 -7.828 1.00 89.06 88 ASP A C 1
ATOM 642 O O . ASP A 1 88 ? -2.665 8.066 -6.828 1.00 89.06 88 ASP A O 1
ATOM 646 N N . LEU A 1 89 ? -2.364 7.978 -9.050 1.00 90.69 89 LEU A N 1
ATOM 647 C CA . LEU A 1 89 ? -3.547 7.163 -9.336 1.00 90.69 89 LEU A CA 1
ATOM 648 C C . LEU A 1 89 ? -3.534 5.798 -8.620 1.00 90.69 89 LEU A C 1
ATOM 650 O O . LEU A 1 89 ? -4.569 5.356 -8.122 1.00 90.69 89 LEU A O 1
ATOM 654 N N . ARG A 1 90 ? -2.392 5.100 -8.605 1.00 91.94 90 ARG A N 1
ATOM 655 C CA . ARG A 1 90 ? -2.286 3.725 -8.083 1.00 91.94 90 ARG A CA 1
ATOM 656 C C . ARG A 1 90 ? -2.077 3.730 -6.570 1.00 91.94 90 ARG A C 1
ATOM 658 O O . ARG A 1 90 ? -2.674 2.913 -5.873 1.00 91.94 90 ARG A O 1
ATOM 665 N N . GLY A 1 91 ? -1.312 4.690 -6.061 1.00 91.88 91 GLY A N 1
ATOM 666 C CA . GLY A 1 91 ? -1.177 5.004 -4.646 1.00 91.88 91 GLY A CA 1
ATOM 667 C C . GLY A 1 91 ? -2.508 5.415 -4.022 1.00 91.88 91 GLY A C 1
ATOM 668 O O . GLY A 1 91 ? -2.833 4.913 -2.954 1.00 91.88 91 GLY A O 1
ATOM 669 N N . ALA A 1 92 ? -3.332 6.220 -4.706 1.00 92.06 92 ALA A N 1
ATOM 670 C CA . ALA A 1 92 ? -4.676 6.569 -4.235 1.00 92.06 92 ALA A CA 1
ATOM 671 C C . ALA A 1 92 ? -5.555 5.327 -4.032 1.00 92.06 92 ALA A C 1
ATOM 673 O O . ALA A 1 92 ? -6.098 5.126 -2.947 1.00 92.06 92 ALA A O 1
ATOM 674 N N . ALA A 1 93 ? -5.635 4.451 -5.039 1.00 93.50 93 ALA A N 1
ATOM 675 C CA . ALA A 1 93 ? -6.391 3.205 -4.926 1.00 93.50 93 ALA A CA 1
ATOM 676 C C . ALA A 1 93 ? -5.843 2.310 -3.803 1.00 93.50 93 ALA A C 1
ATOM 678 O O . ALA A 1 93 ? -6.614 1.757 -3.022 1.00 93.50 93 ALA A O 1
ATOM 679 N N . SER A 1 94 ? -4.516 2.219 -3.681 1.00 95.06 94 SER A N 1
ATOM 680 C CA . SER A 1 94 ? -3.868 1.476 -2.602 1.00 95.06 94 SER A CA 1
ATOM 681 C C . SER A 1 94 ? -4.218 2.039 -1.223 1.00 95.06 94 SER A C 1
ATOM 683 O O . SER A 1 94 ? -4.551 1.270 -0.333 1.00 95.06 94 SER A O 1
ATOM 685 N N . LEU A 1 95 ? -4.185 3.357 -1.018 1.00 94.88 95 LEU A N 1
ATOM 686 C CA . LEU A 1 95 ? -4.490 3.959 0.284 1.00 94.88 95 LEU A CA 1
ATOM 687 C C . LEU A 1 95 ? -5.960 3.802 0.675 1.00 94.88 95 LEU A C 1
ATOM 689 O O . LEU A 1 95 ? -6.245 3.545 1.841 1.00 94.88 95 LEU A O 1
ATOM 693 N N . VAL A 1 96 ? -6.887 3.880 -0.282 1.00 94.81 96 VAL A N 1
ATOM 694 C CA . VAL A 1 96 ? -8.307 3.608 -0.008 1.00 94.81 96 VAL A CA 1
ATOM 695 C C . VAL A 1 96 ? -8.512 2.154 0.429 1.00 94.81 96 VAL A C 1
ATOM 697 O O . VAL A 1 96 ? -9.224 1.896 1.398 1.00 94.81 96 VAL A O 1
ATOM 700 N N . ILE A 1 97 ? -7.849 1.194 -0.223 1.00 95.00 97 ILE A N 1
ATOM 701 C CA . ILE A 1 97 ? -7.916 -0.218 0.190 1.00 95.00 97 ILE A CA 1
ATOM 702 C C . ILE A 1 97 ? -7.243 -0.411 1.556 1.00 95.00 97 ILE A C 1
ATOM 704 O O . ILE A 1 97 ? -7.771 -1.128 2.402 1.00 95.00 97 ILE A O 1
ATOM 708 N N . ALA A 1 98 ? -6.113 0.256 1.806 1.00 95.75 98 ALA A N 1
ATOM 709 C CA . ALA A 1 98 ? -5.422 0.208 3.092 1.00 95.75 98 ALA A CA 1
ATOM 710 C C . ALA A 1 98 ? -6.320 0.699 4.231 1.00 95.75 98 ALA A C 1
ATOM 712 O O . ALA A 1 98 ? -6.381 0.066 5.282 1.00 95.75 98 ALA A O 1
ATOM 713 N N . ALA A 1 99 ? -7.051 1.789 4.000 1.00 94.56 99 ALA A N 1
ATOM 714 C CA . ALA A 1 99 ? -8.011 2.346 4.940 1.00 94.56 99 ALA A CA 1
ATOM 715 C C . ALA A 1 99 ? -9.158 1.370 5.250 1.00 94.56 99 ALA A C 1
ATOM 717 O O . ALA A 1 99 ? -9.519 1.227 6.410 1.00 94.56 99 ALA A O 1
ATOM 718 N N . CYS A 1 100 ? -9.651 0.624 4.254 1.00 93.88 100 CYS A N 1
ATOM 719 C CA . CYS A 1 100 ? -10.682 -0.403 4.464 1.00 93.88 100 CYS A CA 1
ATOM 720 C C . CYS A 1 100 ? -10.212 -1.571 5.354 1.00 93.88 100 CYS A C 1
ATOM 722 O O . CYS A 1 100 ? -11.035 -2.255 5.957 1.00 93.88 100 CYS A O 1
ATOM 724 N N . VAL A 1 101 ? -8.902 -1.840 5.404 1.00 93.38 101 VAL A N 1
ATOM 725 C CA . VAL A 1 101 ? -8.307 -2.938 6.192 1.00 93.38 101 VAL A CA 1
ATOM 726 C C . VAL A 1 101 ? -7.754 -2.443 7.539 1.00 93.38 101 VAL A C 1
ATOM 728 O O . VAL A 1 101 ? -7.497 -3.242 8.442 1.00 93.38 101 VAL A O 1
ATOM 731 N N . ALA A 1 102 ? -7.557 -1.134 7.694 1.00 94.31 102 ALA A N 1
ATOM 732 C CA . ALA A 1 102 ? -7.008 -0.536 8.901 1.00 94.31 102 ALA A CA 1
ATOM 733 C C . ALA A 1 102 ? -7.996 -0.577 10.073 1.00 94.31 102 ALA A C 1
ATOM 735 O O . ALA A 1 102 ? -9.212 -0.538 9.915 1.00 94.31 102 ALA A O 1
ATOM 736 N N . THR A 1 103 ? -7.458 -0.622 11.293 1.00 92.75 103 THR A N 1
ATOM 737 C CA . THR A 1 103 ? -8.283 -0.516 12.501 1.00 92.75 103 THR A CA 1
ATOM 738 C C . THR A 1 103 ? -8.549 0.952 12.840 1.00 92.75 103 THR A C 1
ATOM 740 O O . THR A 1 103 ? -7.625 1.685 13.205 1.00 92.75 103 THR A O 1
ATOM 743 N N . GLY A 1 104 ? -9.822 1.352 12.786 1.00 91.25 104 GLY A N 1
ATOM 744 C CA . GLY A 1 104 ? -10.302 2.705 13.090 1.00 91.25 104 GLY A CA 1
ATOM 745 C C . GLY A 1 104 ? -10.625 3.519 11.833 1.00 91.25 104 GLY A C 1
ATOM 746 O O . GLY A 1 104 ? -10.547 3.000 10.730 1.00 91.25 104 GLY A O 1
ATOM 747 N N . VAL A 1 105 ? -10.967 4.799 12.015 1.00 90.81 105 VAL A N 1
ATOM 748 C CA . VAL A 1 105 ? -11.371 5.688 10.911 1.00 90.81 105 VAL A CA 1
ATOM 749 C C . VAL A 1 105 ? -10.157 6.370 10.285 1.00 90.81 105 VAL A C 1
ATOM 751 O O . VAL A 1 105 ? -9.465 7.146 10.949 1.00 90.81 105 VAL A O 1
ATOM 754 N N . THR A 1 106 ? -9.913 6.112 9.005 1.00 91.62 106 THR A N 1
ATOM 755 C CA . THR A 1 106 ? -8.802 6.681 8.232 1.00 91.62 106 THR A CA 1
ATOM 756 C C . THR A 1 106 ? -9.319 7.814 7.355 1.00 91.62 106 THR A C 1
ATOM 758 O O . THR A 1 106 ? -10.347 7.694 6.697 1.00 91.62 106 THR A O 1
ATOM 761 N N . THR A 1 107 ? -8.602 8.936 7.322 1.00 92.00 107 THR A N 1
ATOM 762 C CA . THR A 1 107 ? -8.941 10.053 6.427 1.00 92.00 107 THR A CA 1
ATOM 763 C C . THR A 1 107 ? -7.969 10.069 5.262 1.00 92.00 107 THR A C 1
ATOM 765 O O . THR A 1 107 ? -6.760 10.185 5.475 1.00 92.00 107 THR A O 1
ATOM 768 N N . VAL A 1 108 ? -8.495 9.964 4.042 1.00 92.25 108 VAL A N 1
ATOM 769 C CA . VAL A 1 108 ? -7.705 9.957 2.808 1.00 92.25 108 VAL A CA 1
ATOM 770 C C . VAL A 1 108 ? -7.961 11.246 2.031 1.00 92.25 108 VAL A C 1
ATOM 772 O O . VAL A 1 108 ? -9.101 11.586 1.710 1.00 92.25 108 VAL A O 1
ATOM 775 N N . THR A 1 109 ? -6.886 11.970 1.725 1.00 90.88 109 THR A N 1
ATOM 776 C CA . THR A 1 109 ? -6.903 13.192 0.906 1.00 90.88 109 THR A CA 1
ATOM 777 C C . THR A 1 109 ? -6.189 12.957 -0.431 1.00 90.88 109 THR A C 1
ATOM 779 O O . THR A 1 109 ? -5.518 11.938 -0.594 1.00 90.88 109 THR A O 1
ATOM 782 N N . GLY A 1 110 ? -6.315 13.871 -1.401 1.00 86.88 110 GLY A N 1
ATOM 783 C CA . GLY A 1 110 ? -5.619 13.744 -2.695 1.00 86.88 110 GLY A CA 1
ATOM 784 C C . GLY A 1 110 ? -6.268 12.747 -3.672 1.00 86.88 110 GLY A C 1
ATOM 785 O O . GLY A 1 110 ? -5.592 12.112 -4.487 1.00 86.88 110 GLY A O 1
ATOM 786 N N . LEU A 1 111 ? -7.582 12.524 -3.549 1.00 87.69 111 LEU A N 1
ATOM 787 C CA . LEU A 1 111 ? -8.323 11.515 -4.316 1.00 87.69 111 LEU A CA 1
ATOM 788 C C . LEU A 1 111 ? -8.710 11.966 -5.734 1.00 87.69 111 LEU A C 1
ATOM 790 O O . LEU A 1 111 ? -9.246 11.165 -6.501 1.00 87.69 111 LEU A O 1
ATO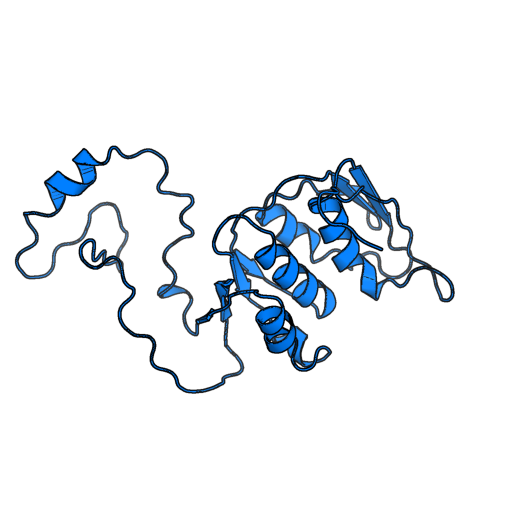M 794 N N . GLU A 1 112 ? -8.388 13.195 -6.138 1.00 85.00 112 GLU A N 1
ATOM 795 C CA . GLU A 1 112 ? -8.639 13.725 -7.482 1.00 85.00 112 GLU A CA 1
ATOM 796 C C . GLU A 1 112 ? -8.024 12.855 -8.587 1.00 85.00 112 GLU A C 1
ATOM 798 O O . GLU A 1 112 ? -8.571 12.727 -9.686 1.00 85.00 112 GLU A O 1
ATOM 803 N N . HIS A 1 113 ? -6.902 12.197 -8.286 1.00 80.25 113 HIS A N 1
ATOM 804 C CA . HIS A 1 113 ? -6.230 11.303 -9.217 1.00 80.25 113 HIS A CA 1
ATOM 805 C C . HIS A 1 113 ? -7.043 10.046 -9.518 1.00 80.25 113 HIS A C 1
ATOM 807 O O . HIS A 1 113 ? -6.916 9.503 -10.613 1.00 80.25 113 HIS A O 1
ATOM 813 N N . LEU A 1 114 ? -7.894 9.602 -8.593 1.00 84.81 114 LEU A N 1
ATOM 814 C CA . LEU A 1 114 ? -8.625 8.344 -8.691 1.00 84.81 114 LEU A CA 1
ATOM 815 C C . LEU A 1 114 ? -9.641 8.357 -9.844 1.00 84.81 114 LEU A C 1
ATOM 817 O O . LEU A 1 114 ? -9.735 7.397 -10.613 1.00 84.81 114 LEU A O 1
ATOM 821 N N . HIS A 1 115 ? -10.320 9.493 -10.030 1.00 79.12 115 HIS A N 1
ATOM 822 C CA . HIS A 1 115 ? -11.312 9.694 -11.091 1.00 79.12 115 HIS A CA 1
ATOM 823 C C . HIS A 1 115 ? -10.723 9.588 -12.504 1.00 79.12 115 HIS A C 1
ATOM 825 O O . HIS A 1 115 ? -11.453 9.336 -13.459 1.00 79.12 115 HIS A O 1
ATOM 831 N N . ARG A 1 116 ? -9.402 9.744 -12.660 1.00 82.19 116 ARG A N 1
ATOM 832 C CA . ARG A 1 116 ? -8.733 9.671 -13.968 1.00 82.19 116 ARG A CA 1
ATOM 833 C C . ARG A 1 116 ? -8.594 8.247 -14.504 1.00 82.19 116 ARG A C 1
ATOM 835 O O . ARG A 1 116 ? -8.321 8.090 -15.690 1.00 82.19 116 ARG A O 1
ATOM 842 N N . GLY A 1 117 ? -8.705 7.228 -13.649 1.00 81.81 117 GLY A N 1
ATOM 843 C CA . GLY A 1 117 ? -8.399 5.847 -14.033 1.00 81.81 117 GLY A CA 1
ATOM 844 C C . GLY A 1 117 ? -9.297 4.772 -13.433 1.00 81.81 117 GLY A C 1
ATOM 845 O O . GLY A 1 117 ? -9.207 3.628 -13.873 1.00 81.81 117 GLY A O 1
ATOM 846 N N . TYR A 1 118 ? -10.162 5.110 -12.475 1.00 84.88 118 TYR A N 1
ATOM 847 C CA . TYR A 1 118 ? -11.132 4.177 -11.911 1.00 84.88 118 TYR A CA 1
ATOM 848 C C . TYR A 1 118 ? -12.551 4.743 -12.013 1.00 84.88 118 TYR A C 1
ATOM 850 O O . TYR A 1 118 ? -12.897 5.715 -11.344 1.00 84.88 118 TYR A O 1
ATOM 858 N N . GLY A 1 119 ? -13.383 4.105 -12.838 1.00 86.56 119 GLY A N 1
ATOM 859 C CA . GLY A 1 119 ? -14.824 4.348 -12.864 1.00 86.56 119 GLY A CA 1
ATOM 860 C C . GLY A 1 119 ? -15.508 3.616 -11.712 1.00 86.56 119 GLY A C 1
ATOM 861 O O . GLY A 1 119 ? -15.170 2.469 -11.429 1.00 86.56 119 GLY A O 1
ATOM 862 N N . ASN A 1 120 ? -16.454 4.283 -11.049 1.00 86.88 120 ASN A N 1
ATOM 863 C CA . ASN A 1 120 ? -17.310 3.713 -10.000 1.00 86.88 120 ASN A CA 1
ATOM 864 C C . ASN A 1 120 ? -16.542 3.013 -8.860 1.00 86.88 120 ASN A C 1
ATOM 866 O O . ASN A 1 120 ? -17.053 2.089 -8.235 1.00 86.88 120 ASN A O 1
ATOM 870 N N . PHE A 1 121 ? -15.310 3.444 -8.565 1.00 89.12 121 PHE A N 1
ATOM 871 C CA . PHE A 1 121 ? -14.437 2.769 -7.597 1.00 89.12 121 PHE A CA 1
ATOM 872 C C . PHE A 1 121 ? -15.076 2.631 -6.211 1.00 89.12 121 PHE A C 1
ATOM 874 O O . PHE A 1 121 ? -15.126 1.541 -5.646 1.00 89.12 121 PHE A O 1
ATOM 881 N N . PHE A 1 122 ? -15.604 3.739 -5.690 1.00 88.38 122 PHE A N 1
ATOM 882 C CA . PHE A 1 122 ? -16.264 3.774 -4.390 1.00 88.38 122 PHE A CA 1
ATOM 883 C C . PHE A 1 122 ? -17.563 2.970 -4.392 1.00 88.38 122 PHE A C 1
ATOM 885 O O . PHE A 1 122 ? -17.811 2.233 -3.448 1.00 88.38 122 PHE A O 1
ATOM 892 N N . GLU A 1 123 ? -18.355 3.033 -5.463 1.00 89.62 123 GLU A N 1
ATOM 893 C CA . GLU A 1 123 ? -19.587 2.242 -5.591 1.00 89.62 123 GLU A CA 1
ATOM 894 C C . GLU A 1 123 ? -19.289 0.737 -5.547 1.00 89.62 123 GLU A C 1
ATOM 896 O O . GLU A 1 123 ? -19.946 0.000 -4.812 1.00 89.62 123 GLU A O 1
ATOM 901 N N . CYS A 1 124 ? -18.245 0.290 -6.253 1.00 90.62 124 CYS A N 1
ATOM 902 C CA . CYS A 1 124 ? -17.779 -1.095 -6.214 1.00 90.62 124 CYS A CA 1
ATOM 903 C C . CYS A 1 124 ? -17.339 -1.513 -4.805 1.00 90.62 124 CYS A C 1
ATOM 905 O O . CYS A 1 124 ? -17.700 -2.594 -4.348 1.00 90.62 124 CYS A O 1
ATOM 907 N N . LEU A 1 125 ? -16.588 -0.667 -4.094 1.00 90.94 125 LEU A N 1
ATOM 908 C CA . LEU A 1 125 ? -16.169 -0.961 -2.720 1.00 90.94 125 LEU A CA 1
ATOM 909 C C . LEU A 1 125 ? -17.351 -0.969 -1.741 1.00 90.94 125 LEU A C 1
ATOM 911 O O . LEU A 1 125 ? -17.420 -1.839 -0.876 1.00 90.94 125 LEU A O 1
ATOM 915 N N . SER A 1 126 ? -18.312 -0.060 -1.905 1.00 91.56 126 SER A N 1
ATOM 916 C CA . SER A 1 126 ? -19.555 -0.039 -1.127 1.00 91.56 126 SER A CA 1
ATOM 917 C C . SER A 1 126 ? -20.381 -1.300 -1.337 1.00 91.56 126 SER A C 1
ATOM 919 O O . SER A 1 126 ? -20.869 -1.881 -0.372 1.00 91.56 126 SER A O 1
ATOM 921 N N . ALA A 1 127 ? -20.484 -1.780 -2.580 1.00 92.56 127 ALA A N 1
ATOM 922 C CA . ALA A 1 127 ? -21.155 -3.041 -2.888 1.00 92.56 127 ALA A CA 1
ATOM 923 C C . ALA A 1 127 ? -20.471 -4.254 -2.228 1.00 92.56 127 ALA A C 1
ATOM 925 O O . ALA A 1 127 ? -21.124 -5.261 -1.968 1.00 92.56 127 ALA A O 1
ATOM 926 N N . LEU A 1 128 ? -19.173 -4.146 -1.918 1.00 90.00 128 LEU A N 1
ATOM 927 C CA . LEU A 1 128 ? -18.404 -5.139 -1.162 1.00 90.00 128 LEU A CA 1
ATOM 928 C C . LEU A 1 128 ? -18.470 -4.934 0.365 1.00 90.00 128 LEU A C 1
ATOM 930 O O . LEU A 1 128 ? -17.886 -5.724 1.105 1.00 90.00 128 LEU A O 1
ATOM 934 N N . GLY A 1 129 ? -19.184 -3.910 0.844 1.00 90.50 129 GLY A N 1
ATOM 935 C CA . GLY A 1 129 ? -19.398 -3.632 2.267 1.00 90.50 129 GLY A CA 1
ATOM 936 C C . GLY A 1 129 ? -18.473 -2.576 2.878 1.00 90.50 129 GLY A C 1
ATOM 937 O O . GLY A 1 129 ? -18.518 -2.377 4.092 1.00 90.50 129 GLY A O 1
ATOM 938 N N . ALA A 1 130 ? -17.649 -1.889 2.079 1.00 91.69 130 ALA A N 1
ATOM 939 C CA . ALA A 1 130 ? -16.848 -0.771 2.574 1.00 91.69 130 ALA A CA 1
ATOM 940 C C . ALA A 1 130 ? -17.737 0.440 2.898 1.00 91.69 130 ALA A C 1
ATOM 942 O O . ALA A 1 130 ? -18.613 0.812 2.114 1.00 91.69 130 ALA A O 1
ATOM 943 N N . GLN A 1 131 ? -17.484 1.079 4.037 1.00 89.94 131 GLN A N 1
ATOM 944 C CA . GLN A 1 131 ? -18.201 2.274 4.476 1.00 89.94 131 GLN A CA 1
ATOM 945 C C . GLN A 1 131 ? -17.325 3.497 4.239 1.00 89.94 131 GLN A C 1
ATOM 947 O O . GLN A 1 131 ? -16.148 3.479 4.573 1.00 89.94 131 GLN A O 1
ATOM 952 N N . PHE A 1 132 ? -17.892 4.549 3.656 1.00 90.19 132 PHE A N 1
ATOM 953 C CA . PHE A 1 132 ? -17.191 5.810 3.452 1.00 90.19 132 PHE A CA 1
ATOM 954 C C . PHE A 1 132 ? -18.123 7.002 3.626 1.00 90.19 132 PHE A C 1
ATOM 956 O O . PHE A 1 132 ? -19.317 6.931 3.333 1.00 90.19 132 PHE A O 1
ATOM 963 N N . ALA A 1 133 ? -17.549 8.118 4.060 1.00 87.75 133 ALA A N 1
ATOM 964 C CA . ALA A 1 133 ? -18.211 9.405 4.163 1.00 87.75 133 ALA A CA 1
ATOM 965 C C . ALA A 1 133 ? -17.364 10.476 3.478 1.00 87.75 133 ALA A C 1
ATOM 967 O O . ALA A 1 133 ? -16.165 10.588 3.735 1.00 87.75 133 ALA A O 1
ATOM 968 N N . TRP A 1 134 ? -17.999 11.282 2.626 1.00 85.94 134 TRP A N 1
ATOM 969 C CA . TRP A 1 134 ? -17.352 12.455 2.055 1.00 85.94 134 TRP A CA 1
ATOM 970 C C . TRP A 1 134 ? -17.459 13.633 3.023 1.00 85.94 134 TRP A C 1
ATOM 972 O O . TRP A 1 134 ? -18.532 13.914 3.557 1.00 85.94 134 TRP A O 1
ATOM 982 N N . VAL A 1 135 ? -16.349 14.321 3.248 1.00 80.31 135 VAL A N 1
ATOM 983 C CA . VAL A 1 135 ? -16.236 15.486 4.127 1.00 80.31 135 VAL A CA 1
ATOM 984 C C . VAL A 1 135 ? -15.685 16.639 3.297 1.00 80.31 135 VAL A C 1
ATOM 986 O O . VAL A 1 135 ? -14.861 16.411 2.425 1.00 80.31 135 VAL A O 1
ATOM 989 N N . THR A 1 136 ? -16.131 17.873 3.534 1.00 66.06 136 THR A N 1
ATOM 990 C CA . THR A 1 136 ? -15.688 19.065 2.771 1.00 66.06 136 THR A CA 1
ATOM 991 C C . THR A 1 136 ? -14.733 19.957 3.579 1.00 66.06 136 THR A C 1
ATOM 993 O O . THR A 1 136 ? -13.968 20.733 3.015 1.00 66.06 136 THR A O 1
ATOM 996 N N . HIS A 1 137 ? -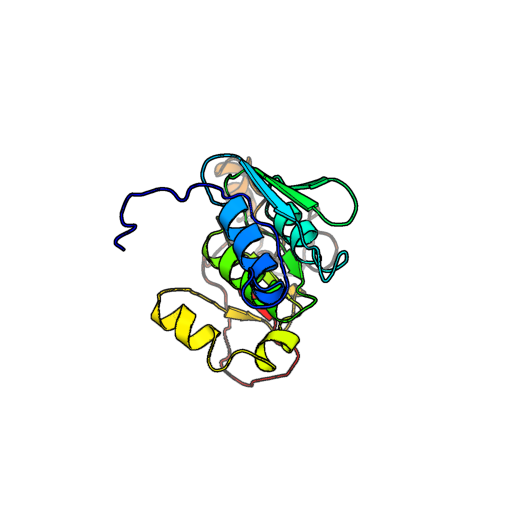14.716 19.821 4.911 1.00 60.53 137 HIS A N 1
ATOM 997 C CA . HIS A 1 137 ? -13.838 20.574 5.811 1.00 60.53 137 HIS A CA 1
ATOM 998 C C . HIS A 1 137 ? -13.135 19.639 6.800 1.00 60.53 137 HIS A C 1
ATOM 1000 O O . HIS A 1 137 ? -13.790 18.951 7.572 1.00 60.53 137 HIS A O 1
ATOM 1006 N N . LEU A 1 138 ? -11.799 19.647 6.831 1.00 52.31 138 LEU A N 1
ATOM 1007 C CA . LEU A 1 138 ? -11.015 18.830 7.773 1.00 52.31 138 LEU A CA 1
ATOM 1008 C C . LEU A 1 138 ? -11.187 19.263 9.244 1.00 52.31 138 LEU A C 1
ATOM 1010 O O . LEU A 1 138 ? -10.883 18.489 10.144 1.00 52.31 138 LEU A O 1
ATOM 1014 N N . GLU A 1 139 ? -11.693 20.472 9.505 1.00 51.53 139 GLU A N 1
ATOM 1015 C CA . GLU A 1 139 ? -11.919 20.991 10.864 1.00 51.53 139 GLU A CA 1
ATOM 1016 C C . GLU A 1 139 ? -13.083 20.308 11.603 1.00 51.53 139 GLU A C 1
ATOM 1018 O O . GLU A 1 139 ? -13.109 20.325 12.834 1.00 51.53 139 GLU A O 1
ATOM 1023 N N . THR A 1 140 ? -14.023 19.681 10.885 1.00 45.62 140 THR A N 1
ATOM 1024 C CA . THR A 1 140 ? -15.144 18.940 11.495 1.00 45.62 140 THR A CA 1
ATOM 1025 C C . THR A 1 140 ? -14.746 17.536 11.945 1.00 45.62 140 THR A C 1
ATOM 1027 O O . THR A 1 140 ? -15.406 16.950 12.805 1.00 45.62 140 THR A O 1
ATOM 1030 N N . LEU A 1 141 ? -13.639 17.007 11.421 1.00 50.41 141 LEU A N 1
ATOM 1031 C CA . LEU A 1 141 ? -13.044 15.766 11.888 1.00 50.41 141 LEU A CA 1
ATOM 1032 C C . LEU A 1 141 ? -12.185 16.099 13.110 1.00 50.41 141 LEU A C 1
ATOM 1034 O O . LEU A 1 141 ? -11.095 16.666 13.014 1.00 50.41 141 LEU A O 1
ATOM 1038 N N . GLY A 1 142 ? -12.696 15.779 14.301 1.00 44.41 142 GLY A N 1
ATOM 1039 C CA . GLY A 1 142 ? -11.891 15.807 15.522 1.00 44.41 142 GLY A CA 1
ATOM 1040 C C . GLY A 1 142 ? -10.565 15.049 15.328 1.00 44.41 142 GLY A C 1
ATOM 1041 O O . GLY A 1 142 ? -10.471 14.188 14.452 1.00 44.41 142 GLY A O 1
ATOM 1042 N N . PRO A 1 143 ? -9.512 15.355 16.116 1.00 43.66 143 PRO A N 1
ATOM 1043 C CA . PRO A 1 143 ? -8.233 14.663 15.979 1.00 43.66 143 PRO A CA 1
ATOM 1044 C C . PRO A 1 143 ? -8.460 13.145 16.051 1.00 43.66 143 PRO A C 1
ATOM 1046 O O . PRO A 1 143 ? -9.296 12.715 16.853 1.00 43.66 143 PRO A O 1
ATOM 1049 N N . PRO A 1 144 ? -7.737 12.338 15.249 1.00 43.16 144 PRO A N 1
ATOM 1050 C CA . PRO A 1 144 ? -7.919 10.893 15.240 1.00 43.16 144 PRO A CA 1
ATOM 1051 C C . PRO A 1 144 ? -7.854 10.371 16.677 1.00 43.16 144 PRO A C 1
ATOM 1053 O O . PRO A 1 144 ? -6.990 10.788 17.456 1.00 43.16 144 PRO A O 1
ATOM 1056 N N . ALA A 1 145 ? -8.792 9.488 17.036 1.00 41.75 145 ALA A N 1
ATOM 1057 C CA . ALA A 1 145 ? -9.107 9.045 18.402 1.00 41.75 145 ALA A CA 1
ATOM 1058 C C . ALA A 1 145 ? -7.950 8.358 19.173 1.00 41.75 145 ALA A C 1
ATOM 1060 O O . ALA A 1 145 ? -8.142 7.806 20.254 1.00 41.75 145 ALA A O 1
ATOM 1061 N N . ALA A 1 146 ? -6.721 8.416 18.662 1.00 40.03 146 ALA A N 1
ATOM 1062 C CA . ALA A 1 146 ? -5.507 7.926 19.295 1.00 40.03 146 ALA A CA 1
ATOM 1063 C C . ALA A 1 146 ? -5.164 8.623 20.627 1.00 40.03 146 ALA A C 1
ATOM 1065 O O . ALA A 1 146 ? -4.434 8.041 21.427 1.00 40.03 146 ALA A O 1
ATOM 1066 N N . LYS A 1 147 ? -5.689 9.828 20.908 1.00 33.59 147 LYS A N 1
ATOM 1067 C CA . LYS A 1 147 ? -5.309 10.607 22.106 1.00 33.59 147 LYS A CA 1
ATOM 1068 C C . LYS A 1 147 ? -6.136 10.337 23.373 1.00 33.59 147 LYS A C 1
ATOM 1070 O O . LYS A 1 147 ? -5.811 10.888 24.419 1.00 33.59 147 LYS A O 1
ATOM 1075 N N . CYS A 1 148 ? -7.162 9.484 23.320 1.00 30.64 148 CYS A N 1
ATOM 1076 C CA . CYS A 1 148 ? -8.069 9.238 24.453 1.00 30.64 148 CYS A CA 1
ATOM 1077 C C . CYS A 1 148 ? -7.980 7.810 25.022 1.00 30.64 148 CYS A C 1
ATOM 1079 O O . CYS A 1 148 ? -8.984 7.250 25.452 1.00 30.64 148 CYS A O 1
ATOM 1081 N N . ARG A 1 149 ? -6.788 7.202 25.056 1.00 32.47 149 ARG A N 1
ATOM 1082 C CA . ARG A 1 149 ? -6.553 5.987 25.855 1.00 32.47 149 ARG A CA 1
ATOM 1083 C C . ARG A 1 149 ? -6.014 6.381 27.233 1.00 32.47 149 ARG A C 1
ATOM 1085 O O . ARG A 1 149 ? -4.888 6.852 27.321 1.00 32.47 149 ARG A O 1
ATOM 1092 N N . GLY A 1 150 ? -6.812 6.184 28.290 1.00 34.53 150 GLY A N 1
ATOM 1093 C CA . GLY A 1 150 ? -6.319 6.188 29.679 1.00 34.53 150 GLY A CA 1
ATOM 1094 C C . GLY A 1 150 ? -7.037 7.064 30.715 1.00 34.53 150 GLY A C 1
ATOM 1095 O O . GLY A 1 150 ? -6.584 7.090 31.854 1.00 34.53 150 GLY A O 1
ATOM 1096 N N . LEU A 1 151 ? -8.133 7.763 30.394 1.00 37.00 151 LEU A N 1
ATOM 1097 C CA . LEU A 1 151 ? -8.881 8.525 31.411 1.00 37.00 151 LEU A CA 1
ATOM 1098 C C . LEU A 1 151 ? -10.012 7.680 32.030 1.00 37.00 151 LEU A C 1
ATOM 1100 O O . LEU A 1 151 ? -10.818 7.120 31.284 1.00 37.00 151 LEU A O 1
ATOM 1104 N N . PRO A 1 152 ? -10.101 7.572 33.372 1.00 32.12 152 PRO A N 1
ATOM 1105 C CA . PRO A 1 152 ? -11.146 6.795 34.031 1.00 32.12 152 PRO A CA 1
ATOM 1106 C C . PRO A 1 152 ? -12.529 7.414 33.787 1.00 32.12 152 PRO A C 1
ATOM 1108 O O . PRO A 1 152 ? -12.705 8.628 33.890 1.00 32.12 152 PRO A O 1
ATOM 1111 N N . LEU A 1 153 ? -13.525 6.561 33.513 1.00 39.12 153 LEU A N 1
ATOM 1112 C CA . LEU A 1 153 ? -14.912 6.918 33.164 1.00 39.12 153 LEU A CA 1
ATOM 1113 C C . LEU A 1 153 ? -15.564 7.906 34.161 1.00 39.12 153 LEU A C 1
ATOM 1115 O O . LEU A 1 153 ? -16.382 8.742 33.786 1.00 39.12 153 LEU A O 1
ATOM 1119 N N . GLN A 1 154 ? -15.158 7.853 35.432 1.00 43.09 154 GLN A N 1
ATOM 1120 C CA . GLN A 1 154 ? -15.658 8.721 36.506 1.00 43.09 154 GLN A CA 1
ATOM 1121 C C . GLN A 1 154 ? -15.137 10.170 36.417 1.00 43.09 154 GLN A C 1
ATOM 1123 O O . GLN A 1 154 ? -15.822 11.087 36.864 1.00 43.09 154 GLN A O 1
ATOM 1128 N N . ALA A 1 155 ? -13.985 10.411 35.776 1.00 38.34 155 ALA A N 1
ATOM 1129 C CA . ALA A 1 155 ? -13.444 11.761 35.574 1.00 38.34 155 ALA A CA 1
ATOM 1130 C C . ALA A 1 155 ? -14.176 12.550 34.470 1.00 38.34 155 ALA A C 1
ATOM 1132 O O . ALA A 1 155 ? -14.093 13.779 34.433 1.00 38.34 155 ALA A O 1
ATOM 1133 N N . LEU A 1 156 ? -14.900 11.855 33.586 1.00 38.25 156 LEU A N 1
ATOM 1134 C CA . LEU A 1 156 ? -15.707 12.462 32.522 1.00 38.25 156 LEU A CA 1
ATOM 1135 C C . LEU A 1 156 ? -17.121 12.822 32.999 1.00 38.25 156 LEU A C 1
ATOM 1137 O O . LEU A 1 156 ? -17.672 13.830 32.564 1.00 38.25 156 LEU A O 1
ATOM 1141 N N . LEU A 1 157 ? -17.682 12.053 33.936 1.00 38.12 157 LEU A N 1
ATOM 1142 C CA . LEU A 1 157 ? -19.037 12.279 34.448 1.00 38.12 157 LEU A CA 1
ATOM 1143 C C . LEU A 1 157 ? -19.107 13.445 35.451 1.00 38.12 157 LEU A C 1
ATOM 1145 O O . LEU A 1 157 ? -20.050 14.227 35.403 1.00 38.12 157 LEU A O 1
ATOM 1149 N N . GLY A 1 158 ? -18.075 13.647 36.279 1.00 31.02 158 GLY A N 1
ATOM 1150 C CA . GLY A 1 158 ? -18.051 14.723 37.285 1.00 31.02 158 GLY A CA 1
ATOM 1151 C C . GLY A 1 158 ? -17.850 16.148 36.744 1.00 31.02 158 GLY A C 1
ATOM 1152 O O . GLY A 1 158 ? -17.947 17.108 37.501 1.00 31.02 158 GLY A O 1
ATOM 1153 N N . LYS A 1 159 ? -17.559 16.316 35.447 1.00 38.66 159 LYS A N 1
ATOM 1154 C CA . LYS A 1 159 ? -17.383 17.639 34.811 1.00 38.66 159 LYS A CA 1
ATOM 1155 C C . LYS A 1 159 ? -18.568 18.058 33.933 1.00 38.66 159 LYS A C 1
ATOM 1157 O O . LYS A 1 159 ? -18.574 19.172 33.419 1.00 38.66 159 LYS A O 1
ATOM 1162 N N . ALA A 1 160 ? -19.570 17.193 33.768 1.00 34.47 160 ALA A N 1
ATOM 1163 C CA . ALA A 1 160 ? -20.710 17.436 32.884 1.00 34.47 160 ALA A CA 1
ATOM 1164 C C . ALA A 1 160 ? -21.869 18.215 33.543 1.00 34.47 160 ALA A C 1
ATOM 1166 O O . ALA A 1 160 ? -22.806 18.604 32.843 1.00 34.47 160 ALA A O 1
ATOM 1167 N N . GLU A 1 161 ? -21.829 18.455 34.859 1.00 31.80 161 GLU A N 1
ATOM 1168 C CA . GLU A 1 161 ? -22.927 19.096 35.608 1.00 31.80 161 GLU A CA 1
ATOM 1169 C C . GLU A 1 161 ? -22.815 20.628 35.733 1.00 31.80 161 GLU A C 1
ATOM 1171 O O . GLU A 1 161 ? -23.744 21.265 36.216 1.00 31.80 161 GLU A O 1
ATOM 1176 N N . GLN A 1 162 ? -21.735 21.255 35.251 1.00 33.03 162 GLN A N 1
ATOM 1177 C CA . GLN A 1 162 ? -21.500 22.705 35.412 1.00 33.03 162 GLN A CA 1
ATOM 1178 C C . GLN A 1 162 ? -21.548 23.531 34.117 1.00 33.03 162 GLN A C 1
ATOM 1180 O O . GLN A 1 162 ? -21.081 24.667 34.092 1.00 33.03 162 GLN A O 1
ATOM 1185 N N . CYS A 1 163 ? -22.163 23.022 33.049 1.00 29.16 163 CYS A N 1
ATOM 1186 C CA . CYS A 1 163 ? -22.355 23.785 31.810 1.00 29.16 163 CYS A CA 1
ATOM 1187 C C . CYS A 1 163 ? -23.837 24.065 31.531 1.00 29.16 163 CYS A C 1
ATOM 1189 O O . CYS A 1 163 ? -24.385 23.629 30.524 1.00 29.16 163 CYS A O 1
ATOM 1191 N N . ASN A 1 164 ? -24.480 24.827 32.421 1.00 29.95 164 ASN A N 1
ATOM 1192 C CA . ASN A 1 164 ? -25.702 25.556 32.087 1.00 29.95 164 ASN A CA 1
ATOM 1193 C C . ASN A 1 164 ? -25.313 26.921 31.514 1.00 29.95 164 ASN A C 1
ATOM 1195 O O . ASN A 1 164 ? -24.954 27.816 32.268 1.00 29.95 164 ASN A O 1
ATOM 1199 N N . GLY A 1 165 ? -25.423 27.066 30.193 1.00 28.02 165 GLY A N 1
ATOM 1200 C CA . GLY A 1 165 ? -25.473 28.366 29.524 1.00 28.02 165 GLY A CA 1
ATOM 1201 C C . GLY A 1 165 ? -24.144 29.125 29.418 1.00 28.02 165 GLY A C 1
ATOM 1202 O O . GLY A 1 165 ? -23.539 29.520 30.402 1.00 28.02 165 GLY A O 1
ATOM 1203 N N . CYS A 1 166 ? -23.780 29.430 28.173 1.00 26.58 166 CYS A N 1
ATOM 1204 C CA . CYS A 1 166 ? -22.859 30.494 27.766 1.00 26.58 166 CYS A CA 1
ATOM 1205 C C . CYS A 1 166 ? -21.357 30.347 28.100 1.00 26.58 166 CYS A C 1
ATOM 1207 O O . CYS A 1 166 ? -20.896 30.501 29.223 1.00 26.58 166 CYS A O 1
ATOM 1209 N N . ALA A 1 167 ? -20.586 30.218 27.013 1.00 31.67 167 ALA A N 1
ATOM 1210 C CA . ALA A 1 167 ? -19.271 30.833 26.814 1.00 31.67 167 ALA A CA 1
ATOM 1211 C C . ALA A 1 167 ? -18.198 30.577 27.897 1.00 31.67 167 ALA A C 1
ATOM 1213 O O . ALA A 1 167 ? -17.777 31.489 28.604 1.00 31.67 167 ALA A O 1
ATOM 1214 N N . GLY A 1 168 ? -17.654 29.358 27.959 1.00 27.22 168 GLY A N 1
ATOM 1215 C CA . GLY A 1 168 ? -16.529 29.040 28.846 1.00 27.22 168 GLY A CA 1
ATOM 1216 C C . GLY A 1 168 ? -15.517 28.095 28.204 1.00 27.22 168 GLY A C 1
ATOM 1217 O O . GLY A 1 168 ? -15.806 26.925 27.991 1.00 27.22 168 GLY A O 1
ATOM 1218 N N . ARG A 1 169 ? -14.318 28.608 27.902 1.00 31.92 169 ARG A N 1
ATOM 1219 C CA . ARG A 1 169 ? -13.166 27.886 27.329 1.00 31.92 169 ARG A CA 1
ATOM 1220 C C . ARG A 1 169 ? -12.792 26.639 28.144 1.00 31.92 169 ARG A C 1
ATOM 1222 O O . ARG A 1 169 ? -12.444 26.756 29.319 1.00 31.92 169 ARG A O 1
ATOM 1229 N N . CYS A 1 170 ? -12.744 25.474 27.497 1.00 33.22 170 CYS A N 1
ATOM 1230 C CA . CYS A 1 170 ? -12.070 24.299 28.045 1.00 33.22 170 CYS A CA 1
ATOM 1231 C C . CYS A 1 170 ? -10.551 24.556 28.040 1.00 33.22 170 CYS A C 1
ATOM 1233 O O . CYS A 1 170 ? -9.977 24.849 26.996 1.00 33.22 170 CYS A O 1
ATOM 1235 N N . ARG A 1 171 ? -9.894 24.495 29.205 1.00 37.56 171 ARG A N 1
ATOM 1236 C CA . ARG A 1 171 ? -8.482 24.901 29.378 1.00 37.56 171 ARG A CA 1
ATOM 1237 C C . ARG A 1 171 ? -7.457 23.972 28.699 1.00 37.56 171 ARG A C 1
ATOM 1239 O O . ARG A 1 171 ? -6.292 24.341 28.620 1.00 37.56 171 ARG A O 1
ATOM 1246 N N . GLU A 1 172 ? -7.878 22.811 28.198 1.00 41.81 172 GLU A N 1
ATOM 1247 C CA . GLU A 1 172 ? -7.015 21.830 27.510 1.00 41.81 172 GLU A CA 1
ATOM 1248 C C . GLU A 1 172 ? 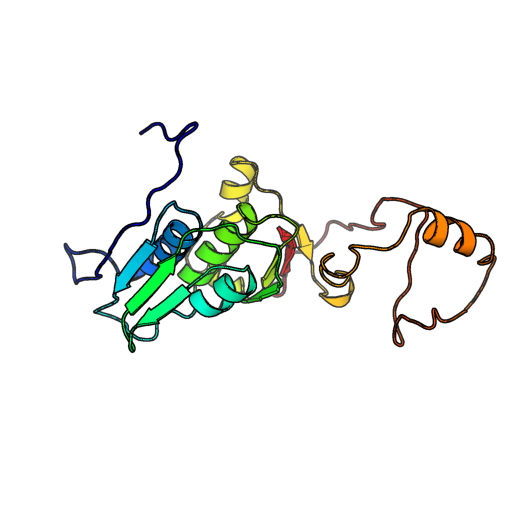-7.173 21.835 25.984 1.00 41.81 172 GLU A C 1
ATOM 1250 O O . GLU A 1 172 ? -6.354 21.264 25.264 1.00 41.81 172 GLU A O 1
ATOM 1255 N N . CYS A 1 173 ? -8.205 22.497 25.466 1.00 36.75 173 CYS A N 1
ATOM 1256 C CA . CYS A 1 173 ? -8.449 22.606 24.038 1.00 36.75 173 CYS A CA 1
ATOM 1257 C C . CYS A 1 173 ? -8.091 24.034 23.633 1.00 36.75 173 CYS A C 1
ATOM 1259 O O . CYS A 1 173 ? -8.737 24.980 24.078 1.00 36.75 173 CYS A O 1
ATOM 1261 N N . GLY A 1 174 ? -7.048 24.207 22.819 1.00 32.28 174 GLY A N 1
ATOM 1262 C CA . GLY A 1 174 ? -6.703 25.513 22.252 1.00 32.28 174 GLY A CA 1
ATOM 1263 C C . GLY A 1 174 ? -7.907 26.208 21.583 1.00 32.28 174 GLY A C 1
ATOM 1264 O O . GLY A 1 174 ? -8.941 25.575 21.345 1.00 32.28 174 GLY A O 1
ATOM 1265 N N . PRO A 1 175 ? -7.799 27.516 21.295 1.00 25.20 175 PRO A N 1
ATOM 1266 C CA . PRO A 1 175 ? -8.927 28.330 20.844 1.00 25.20 175 PRO A CA 1
ATOM 1267 C C . PRO A 1 175 ? -9.631 27.701 19.628 1.00 25.20 175 PRO A C 1
ATOM 1269 O O . PRO A 1 175 ? -8.988 27.437 18.618 1.00 25.20 175 PRO A O 1
ATOM 1272 N N . GLY A 1 176 ? -10.945 27.455 19.747 1.00 33.38 176 GLY A N 1
ATOM 1273 C CA . GLY A 1 176 ? -11.807 27.013 18.638 1.00 33.38 176 GLY A CA 1
ATOM 1274 C C . GLY A 1 176 ? -12.504 25.650 18.770 1.00 33.38 176 GLY A C 1
ATOM 1275 O O . GLY A 1 176 ? -13.190 25.264 17.832 1.00 33.38 176 GLY A O 1
ATOM 1276 N N . LYS A 1 177 ? -12.387 24.908 19.884 1.00 33.62 177 LYS A N 1
ATOM 1277 C CA . LYS A 1 177 ? -13.028 23.577 20.020 1.00 33.62 177 LYS A CA 1
ATOM 1278 C C . LYS A 1 177 ? -14.166 23.536 21.046 1.00 33.62 177 LYS A C 1
ATOM 1280 O O . LYS A 1 177 ? -14.003 24.004 22.171 1.00 33.62 177 LYS A O 1
ATOM 1285 N N . TRP A 1 178 ? -15.284 22.925 20.650 1.00 35.12 178 TRP A N 1
ATOM 1286 C CA . TRP A 1 178 ? -16.450 22.606 21.481 1.00 35.12 178 TRP A CA 1
ATOM 1287 C C . TRP A 1 178 ? -16.589 21.081 21.592 1.00 35.12 178 TRP A C 1
ATOM 1289 O O . TRP A 1 178 ? -16.465 20.384 20.589 1.00 35.12 178 TRP A O 1
ATOM 1299 N N . CYS A 1 179 ? -16.853 20.570 22.795 1.00 32.44 179 CYS A N 1
ATOM 1300 C CA . CYS A 1 179 ? -17.262 19.181 23.014 1.00 32.44 179 CYS A CA 1
ATOM 1301 C C . CYS A 1 179 ? -18.734 19.178 23.423 1.00 32.44 179 CYS A C 1
ATOM 1303 O O . CYS A 1 179 ? -19.056 19.702 24.489 1.00 32.44 179 CYS A O 1
ATOM 1305 N N . ASP A 1 180 ? -19.605 18.563 22.623 1.00 35.81 180 ASP A N 1
ATOM 1306 C CA . ASP A 1 180 ? -20.907 18.114 23.114 1.00 35.81 180 ASP A CA 1
ATOM 1307 C C . ASP A 1 180 ? -20.786 16.637 23.505 1.00 35.81 180 ASP A C 1
ATOM 1309 O O . ASP A 1 180 ? -20.519 15.768 22.677 1.00 35.81 18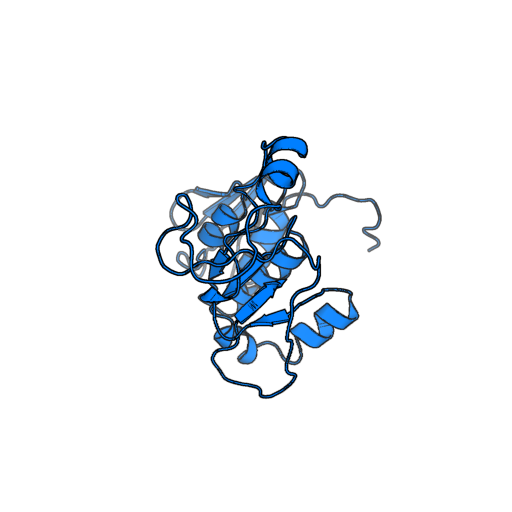0 ASP A O 1
ATOM 1313 N N . VAL A 1 181 ? -20.891 16.374 24.806 1.00 32.91 181 VAL A N 1
ATOM 1314 C CA . VAL A 1 181 ? -20.661 15.056 25.415 1.00 32.91 181 VAL A CA 1
ATOM 1315 C C . VAL A 1 181 ? -21.985 14.302 25.622 1.00 32.91 181 VAL A C 1
ATOM 1317 O O . VAL A 1 181 ? -21.975 13.199 26.159 1.00 32.91 181 VAL A O 1
ATOM 1320 N N . ARG A 1 182 ? -23.145 14.845 25.210 1.00 29.47 182 ARG A N 1
ATOM 1321 C CA . ARG A 1 182 ? -24.449 14.264 25.593 1.00 29.47 182 ARG A CA 1
ATOM 1322 C C . ARG A 1 182 ? -25.221 13.483 24.528 1.00 29.47 182 ARG A C 1
ATOM 1324 O O . ARG A 1 182 ? -26.148 12.785 24.925 1.00 29.47 182 ARG A O 1
ATOM 1331 N N . SER A 1 183 ? -24.885 13.513 23.235 1.00 36.56 183 SER A N 1
ATOM 1332 C CA . SER A 1 183 ? -25.780 12.918 22.217 1.00 36.56 183 SER A CA 1
ATOM 1333 C C . SER A 1 183 ? -25.323 11.615 21.554 1.00 36.56 183 SER A C 1
ATOM 1335 O O . SER A 1 183 ? -26.155 10.974 20.914 1.00 36.56 183 SER A O 1
ATOM 1337 N N . GLY A 1 184 ? -24.049 11.205 21.634 1.00 36.72 184 GLY A N 1
ATOM 1338 C CA . GLY A 1 184 ? -23.570 9.984 20.952 1.00 36.72 184 GLY A CA 1
ATOM 1339 C C . GLY A 1 184 ? -23.916 9.900 19.451 1.00 36.72 184 GLY A C 1
ATOM 1340 O O . GLY A 1 184 ? -23.902 8.819 18.873 1.00 36.72 184 GLY A O 1
ATOM 1341 N N . SER A 1 185 ? -24.256 11.026 18.822 1.00 30.03 185 SER A N 1
ATOM 1342 C CA . SER A 1 185 ? -24.700 11.137 17.436 1.00 30.03 185 SER A CA 1
ATOM 1343 C C . SER A 1 185 ? -24.219 12.474 16.882 1.00 30.03 185 SER A C 1
ATOM 1345 O O . SER A 1 185 ? -24.384 13.525 17.507 1.00 30.03 185 SER A O 1
ATOM 1347 N N . VAL A 1 186 ? -23.565 12.419 15.721 1.00 31.66 186 VAL A N 1
ATOM 1348 C CA . VAL A 1 186 ? -23.095 13.607 15.009 1.00 31.66 186 VAL A CA 1
ATOM 1349 C C . VAL A 1 186 ? -24.313 14.310 14.422 1.00 31.66 186 VAL A C 1
ATOM 1351 O O . VAL A 1 186 ? -25.057 13.746 13.621 1.00 31.66 186 VAL A O 1
ATOM 1354 N N . CYS A 1 187 ? -24.521 15.544 14.860 1.00 24.52 187 CYS A N 1
ATOM 1355 C CA . CYS A 1 187 ? -25.561 16.420 14.357 1.00 24.52 187 CYS A CA 1
ATOM 1356 C C . CYS A 1 187 ? -25.161 16.935 12.960 1.00 24.52 187 CYS A C 1
ATOM 1358 O O . CYS A 1 187 ? -24.114 17.561 12.818 1.00 24.52 187 CYS A O 1
ATOM 1360 N N . GLY A 1 188 ? -26.008 16.687 11.953 1.00 27.58 188 GLY A N 1
ATOM 1361 C CA . GLY A 1 188 ? -26.039 17.426 10.684 1.00 27.58 188 GLY A CA 1
ATOM 1362 C C . GLY A 1 188 ? -25.254 16.836 9.506 1.00 27.58 188 GLY A C 1
ATOM 1363 O O . GLY A 1 188 ? -24.227 17.380 9.118 1.00 27.58 188 GLY A O 1
ATOM 1364 N N . VAL A 1 189 ? -25.788 15.795 8.858 1.00 29.52 189 VAL A N 1
ATOM 1365 C CA . VAL A 1 189 ? -25.422 15.440 7.474 1.00 29.52 189 VAL A CA 1
ATOM 1366 C C . VAL A 1 189 ? -26.472 16.051 6.548 1.00 29.52 189 VAL A C 1
ATOM 1368 O O . VAL A 1 189 ? -27.551 15.489 6.374 1.00 29.52 189 VAL A O 1
ATOM 1371 N N . THR A 1 190 ? -26.199 17.218 5.964 1.00 28.20 190 THR A N 1
ATOM 1372 C CA . THR A 1 190 ? -26.978 17.693 4.813 1.00 28.20 190 THR A CA 1
ATOM 1373 C C . THR A 1 190 ? -26.437 17.033 3.556 1.00 28.20 190 THR A C 1
ATOM 1375 O O . THR A 1 190 ? -25.338 17.333 3.098 1.00 28.20 190 THR A O 1
ATOM 1378 N N . SER A 1 191 ? -27.228 16.122 2.998 1.00 34.91 191 SER A N 1
ATOM 1379 C CA . SER A 1 191 ? -27.039 15.561 1.668 1.00 34.91 191 SER A CA 1
ATOM 1380 C C . SER A 1 191 ? -27.175 16.662 0.612 1.00 34.91 191 SER A C 1
ATOM 1382 O O . SER A 1 191 ? -28.301 17.006 0.267 1.00 34.91 191 SER A O 1
ATOM 1384 N N . MET A 1 192 ? -26.078 17.221 0.092 1.00 30.08 192 MET A N 1
ATOM 1385 C CA . MET A 1 192 ? -26.090 17.925 -1.201 1.00 30.08 192 MET A CA 1
ATOM 1386 C C . MET A 1 192 ? -24.688 18.289 -1.709 1.00 30.08 192 MET A C 1
ATOM 1388 O O . MET A 1 192 ? -23.938 18.971 -1.024 1.00 30.08 192 MET A O 1
ATOM 1392 N N . GLY A 1 193 ? -24.422 17.923 -2.971 1.00 31.33 193 GLY A N 1
ATOM 1393 C CA . GLY A 1 193 ? -23.486 18.623 -3.861 1.00 31.33 193 GLY A CA 1
ATOM 1394 C C . GLY A 1 193 ? -22.084 18.023 -3.992 1.00 31.33 193 GLY A C 1
ATOM 1395 O O . GLY A 1 193 ? -21.235 18.255 -3.147 1.00 31.33 193 GLY A O 1
ATOM 1396 N N . ARG A 1 194 ? -21.836 17.323 -5.111 1.00 44.81 194 ARG A N 1
ATOM 1397 C CA . ARG A 1 194 ? -20.502 16.898 -5.581 1.00 44.81 194 ARG A CA 1
ATOM 1398 C C . ARG A 1 194 ? -19.617 18.123 -5.831 1.00 44.81 194 ARG A C 1
ATOM 1400 O O . ARG A 1 194 ? -20.024 18.992 -6.607 1.00 44.81 194 ARG A O 1
ATOM 1407 N N . SER A 1 195 ? -18.407 18.157 -5.275 1.00 31.89 195 SER A N 1
ATOM 1408 C CA . SER A 1 195 ? -17.380 19.139 -5.636 1.00 31.89 195 SER A CA 1
ATOM 1409 C C . SER A 1 195 ? -16.009 18.474 -5.858 1.00 31.89 195 SER A C 1
ATOM 1411 O O . SER A 1 195 ? -15.779 17.351 -5.424 1.00 31.89 195 SER A O 1
ATOM 1413 N N . PRO A 1 196 ? -15.050 19.135 -6.528 1.00 36.59 196 PRO A N 1
ATOM 1414 C CA . PRO A 1 196 ? -13.709 18.585 -6.750 1.00 36.59 196 PRO A CA 1
ATOM 1415 C C . PRO A 1 196 ? -12.832 18.494 -5.483 1.00 36.59 196 PRO A C 1
ATOM 1417 O O . PRO A 1 196 ? -11.705 18.020 -5.575 1.00 36.59 196 PRO A O 1
ATOM 1420 N N . MET A 1 197 ? -13.313 18.983 -4.334 1.00 37.72 197 MET A N 1
ATOM 1421 C CA . MET A 1 197 ? -12.586 19.126 -3.060 1.00 37.72 197 MET A CA 1
ATOM 1422 C C . MET A 1 197 ? -13.198 18.247 -1.960 1.00 37.72 197 MET A C 1
ATOM 1424 O O . MET A 1 197 ? -13.284 18.643 -0.798 1.00 37.72 197 MET A O 1
ATOM 1428 N N . ASP A 1 198 ? -13.667 17.060 -2.334 1.00 39.56 198 ASP A N 1
ATOM 1429 C CA . ASP A 1 198 ? -14.328 16.150 -1.408 1.00 39.56 198 ASP A CA 1
ATOM 1430 C C . ASP A 1 198 ? -13.270 15.204 -0.786 1.00 39.56 198 ASP A C 1
ATOM 1432 O O . ASP A 1 198 ? -12.501 14.539 -1.483 1.00 39.56 198 ASP A O 1
ATOM 1436 N N . TYR A 1 199 ? -13.191 15.171 0.547 1.00 44.41 199 TYR A N 1
ATOM 1437 C CA . TYR A 1 199 ? -12.323 14.297 1.349 1.00 44.41 199 TYR A CA 1
ATOM 1438 C C . TYR A 1 199 ? -13.057 12.994 1.670 1.00 44.41 199 TYR A C 1
ATOM 1440 O O . TYR A 1 199 ? -14.243 13.054 1.962 1.00 44.41 199 TYR A O 1
ATOM 1448 N N . CYS A 1 200 ? -12.397 11.833 1.685 1.00 39.03 200 CYS A N 1
ATOM 1449 C CA . CYS A 1 200 ? -13.056 10.568 2.037 1.00 39.03 200 CYS A CA 1
ATOM 1450 C C . CYS A 1 200 ? -12.574 10.071 3.405 1.00 39.03 200 CYS A C 1
ATOM 1452 O O . CYS A 1 200 ? -11.386 9.798 3.597 1.00 39.03 200 CYS A O 1
ATOM 1454 N N . SER A 1 201 ? -13.498 9.934 4.349 1.00 32.94 201 SER A N 1
ATOM 1455 C CA . SER A 1 201 ? -13.304 9.202 5.600 1.00 32.94 201 SER A CA 1
ATOM 1456 C C . SER A 1 201 ? -13.800 7.769 5.416 1.00 32.94 201 SER A C 1
ATOM 1458 O O . SER A 1 201 ? -14.890 7.572 4.881 1.00 32.94 201 SER A O 1
ATOM 1460 N N . LEU A 1 202 ? -12.990 6.793 5.822 1.00 45.31 202 LEU A N 1
ATOM 1461 C CA . LEU A 1 202 ? -13.224 5.346 5.711 1.00 45.31 202 LEU A CA 1
ATOM 1462 C C . LEU A 1 202 ? -13.159 4.718 7.103 1.00 45.31 202 LEU A C 1
ATOM 1464 O O . LEU A 1 202 ? -12.211 5.082 7.839 1.00 45.31 202 LEU A O 1
#

InterPro domains:
  IPR001986 Enolpyruvate transferase domain [PF00275] (5-124)
  IPR005750 UDP-N-acetylglucosamine 1-carboxyvinyltransferase [PTHR43783] (5-133)
  IPR013792 RNA 3'-terminal phosphate cyclase/enolpyruvate transferase, alpha/beta [SSF55205] (4-135)
  IPR036968 Enolpyruvate transferase domain superfamily [G3DSA:3.65.10.10] (1-139)